Protein 4PPF (pdb70)

Sequence (310 aa):
TPDREKALELAVAQIEKSYGKGSVMRLGDEARQPISVIPTGSIALDVALGIGGLPRGRVIEIYGPESSGKTTVALHAVANAQAAGGVAAFIDAEHALDPDYAKKLGVDTDSLLVSQPDTGEQALEIADMLIRSGALDIVVIDSVAALVPRAELEGEHVGLQARLMSQALRKMTGALNNNSGTTAIFINQLRTGGKALKFYASVRMDVRRVETLKDGTNAVGNRTRVKVVKNKCSPPFKQAEFDILYGKGISREGSLIDMGVDQGLIRKSGAWFTYEGEQLGQGKENARNFLVENADVADEIEKKIKEKLGI

Radius of gyration: 20.69 Å; Cα contacts (8 Å, |Δi|>4): 637; chains: 1; bounding box: 57×54×57 Å

Secondary structure (DSSP, 8-state):
-HHHHHHHHHHHHHHHHHH-TTSS--TTPPPPPPS-EE--S-HHHHHHTSSSSEETTSEEEEEESTTSSHHHHHHHHHHHHHHTT--EEEEESS----HHHHHHHT--GGG-EEE--SSHHHHHHHHHHHHHTS--SEEEEE-GGG---HHHHTT---SHHHHHHHHHHHHHHHHHHHHT-EEEEEEE----HHHHHHH-SEEEEEEEEEEEEETTEEEEEEEEEEEEEESSS-S--EEEEEEETTTEE-HHHHHHHHHHHTTSSEEETTEEEETTEEEEESHHHHHHHHHH-HHHHHHHHHHHHHHS--

CATH classification: 3.40.50.300 (+1 more: 3.30.250.10)

Solvent-accessible surface area: 15446 Å² total; per-residue (Å²): 92,119,116,186,103,56,62,88,58,73,39,40,58,121,64,41,139,75,175,23,168,10,41,60,56,126,106,78,62,171,25,116,67,64,164,53,28,0,58,0,18,0,15,10,0,13,42,6,1,20,6,13,0,0,7,67,5,88,3,0,2,0,24,0,46,128,78,2,18,14,40,12,0,0,3,16,0,0,7,40,2,22,91,79,71,14,64,0,0,1,1,4,25,76,126,78,48,71,72,99,44,0,97,146,19,45,3,67,35,142,67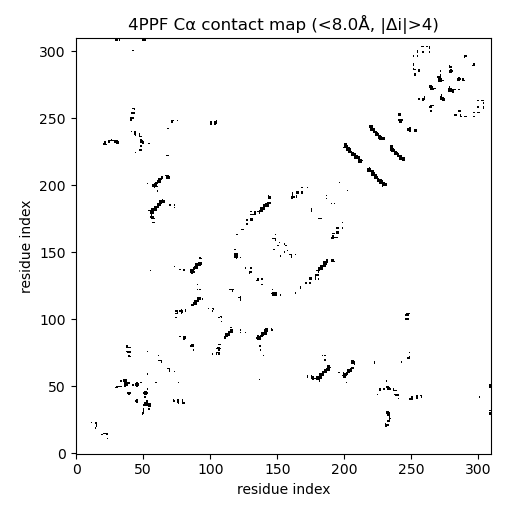,19,84,81,22,111,18,106,23,1,46,59,1,3,98,46,0,24,139,47,0,135,75,50,65,7,39,0,0,0,1,10,3,0,45,26,1,38,1,83,32,105,98,108,69,165,154,102,61,43,37,45,150,22,0,42,95,14,0,188,131,1,52,37,4,0,92,132,35,28,0,0,0,0,0,2,10,63,82,148,103,1,12,154,13,0,102,150,77,1,10,1,30,0,16,0,115,118,55,105,85,41,79,91,83,114,62,60,57,0,17,46,0,90,0,81,0,31,42,4,81,28,2,3,23,113,87,102,7,53,0,4,19,24,124,36,144,1,11,7,79,33,1,1,1,1,38,21,0,66,99,39,43,37,3,91,85,73,64,59,89,28,25,4,130,85,88,107,6,7,99,27,60,93,86,0,16,66,51,1,88,133,48,62,106,14,0,76,78,0,43,52,36,0,85,135,113,53,60,53

B-factor: mean 49.46, std 16.91, range [25.67, 119.06]

Foldseek 3Di:
DVVVVVVVVVVVVCQCVVPHALSDDDLPDQFDADPDAQAQLFQQVLVLLRRRHHFFLFEEEEEEADPQCSVLRVLSSQQRCVVVPFAEEEEDCPPPDDVLLSVQQGHPPVRYHYDHDPALLRSLVVVQVVLLVLRGQEYEYHAAVSRHHPCVVVPHDPPCSLVSCQVSLVSRSVSRNVSRHYYYHYYHPVHSCPNVVVRGQWYKYKGFDAFDDDPNDTFWTWMKIAGQHHSRHNHGGMGIFIQTPSHGTLRLLSLQVLCVVVVQWDDDDQWIHHPNHTQDRHSVSNSVSCVVPVPVSVVSVVVSCVVGPD

Organism: Mycobacterium tuberculosis (strain ATCC 25618 / H37Rv) (NCBI:txid83332)

InterPro domains:
  IPR003586 Hint domain C-terminal [SM00305] (652-697)
  IPR003587 Hint domain N-terminal [SM00306] (250-348)
  IPR003593 AAA+ ATPase domain [SM00382] (59-230)
  IPR004042 Intein DOD homing endonuclease, central region [PS50819] (366-508)
  IPR004860 Homing endonuclease, LAGLIDADG domain [PF14528] (464-554)
  IPR006141 Intein N-terminal splicing region [PS50817] (252-328)
  IPR006141 Intein N-terminal splicing region [TIGR01445] (252-328)
  IPR006142 Intein [PR00379] (315-328)
  IPR006142 Intein [PR00379] (363-375)
  IPR006142 Intein [PR00379] (464-476)
  IPR006142 Intein [PR00379] (495-510)
  IPR006142 Intein [PR00379] (668-685)
  IPR006142 Intein [PR00379] (686-695)
  IPR013765 DNA recombination and repair protein RecA [MF_00268] (7-771)
  IPR013765 DNA recombination and repair protein RecA [PR00142] (95-124)
  IPR013765 DNA recombination and repair protein RecA [PR00142] (129-158)
  IPR013765 DNA recombination and repair protein RecA [PR00142] (167-196)
  IPR013765 DNA recombination and repair protein RecA [PR00142] (212-240)
  IPR013765 DNA recombination and repair protein RecA [PR00142] (685-714)
  IPR013765 DNA recombination and repair protein RecA [PR00142] (739-756)

Structure (mmCIF, N/CA/C/O backbone):
data_4PPF
#
_entry.id   4PPF
#
_cell.length_a   107.020
_cell.length_b   107.020
_cell.length_c   70.270
_cell.angle_alpha   90.00
_cell.angle_beta   90.00
_cell.angle_gamma   120.00
#
_symmetry.space_group_name_H-M   'P 61'
#
loop_
_entity.id
_entity.type
_entity.pdbx_description
1 polymer 'Protein RecA, 1st part, 2nd part'
2 non-polymer 'CITRATE ANION'
3 non-polymer 'SODIUM ION'
4 non-polymer 1,2-ETHANEDIOL
5 water water
#
loop_
_atom_site.group_PDB
_atom_site.id
_atom_site.type_symbol
_atom_site.label_atom_id
_atom_site.label_alt_id
_atom_site.label_comp_id
_atom_site.label_asym_id
_atom_site.label_entity_id
_atom_site.label_seq_id
_atom_site.pdbx_PDB_ins_code
_atom_site.Cartn_x
_atom_site.Cartn_y
_atom_site.Cartn_z
_atom_site.occupancy
_atom_site.B_iso_or_equiv
_atom_site.auth_seq_id
_atom_site.auth_comp_id
_atom_site.auth_asym_id
_atom_site.auth_atom_id
_atom_site.pdbx_PDB_model_num
ATOM 1 N N . THR A 1 4 ? 152.597 -27.976 -19.578 1.00 118.38 4 THR A N 1
ATOM 2 C CA . THR A 1 4 ? 153.395 -27.738 -20.819 1.00 118.14 4 THR A CA 1
ATOM 3 C C . THR A 1 4 ? 153.957 -26.308 -20.865 1.00 117.88 4 THR A C 1
ATOM 4 O O . THR A 1 4 ? 153.308 -25.372 -20.392 1.00 117.51 4 THR A O 1
ATOM 6 N N . PRO A 1 5 ? 155.172 -26.136 -21.427 1.00 118.95 5 PRO A N 1
ATOM 7 C CA . PRO A 1 5 ? 155.736 -24.794 -21.614 1.00 116.49 5 PRO A CA 1
ATOM 8 C C . PRO A 1 5 ? 155.062 -24.065 -22.774 1.00 112.05 5 PRO A C 1
ATOM 9 O O . PRO A 1 5 ? 155.082 -22.833 -22.833 1.00 110.14 5 PRO A O 1
ATOM 13 N N . ASP A 1 6 ? 154.481 -24.843 -23.685 1.00 108.54 6 ASP A N 1
ATOM 14 C CA . ASP A 1 6 ? 153.702 -24.324 -24.801 1.00 106.19 6 ASP A CA 1
ATOM 15 C C . ASP A 1 6 ? 152.436 -23.638 -24.278 1.00 101.84 6 ASP A C 1
ATOM 16 O O . ASP A 1 6 ? 151.956 -22.668 -24.870 1.00 96.74 6 ASP A O 1
ATOM 21 N N . ARG A 1 7 ? 151.909 -24.148 -23.164 1.00 98.95 7 ARG A N 1
ATOM 22 C CA . ARG A 1 7 ? 150.766 -23.534 -22.484 1.00 96.75 7 ARG A CA 1
ATOM 23 C C . ARG A 1 7 ? 151.156 -22.227 -21.797 1.00 90.67 7 ARG A C 1
ATOM 24 O O . ARG A 1 7 ? 150.452 -21.226 -21.933 1.00 86.90 7 ARG A O 1
ATOM 32 N N . GLU A 1 8 ? 152.272 -22.238 -21.069 1.00 86.38 8 GLU A N 1
ATOM 33 C CA . GLU A 1 8 ? 152.736 -21.039 -20.351 1.00 87.24 8 GLU A CA 1
ATOM 34 C C . GLU A 1 8 ? 153.075 -19.872 -21.280 1.00 82.85 8 GLU A C 1
ATOM 35 O O . GLU A 1 8 ? 152.973 -18.709 -20.882 1.00 78.58 8 GLU A O 1
ATOM 41 N N . LYS A 1 9 ? 153.482 -20.186 -22.508 1.00 81.99 9 LYS A N 1
ATOM 42 C CA . LYS A 1 9 ? 153.727 -19.165 -23.525 1.00 78.62 9 LYS A CA 1
ATOM 43 C C . LYS A 1 9 ? 152.408 -18.521 -23.961 1.00 73.63 9 LYS A C 1
ATOM 44 O O . LYS A 1 9 ? 152.307 -17.294 -24.064 1.00 70.64 9 LYS A O 1
ATOM 46 N N . ALA A 1 10 ? 151.400 -19.358 -24.201 1.00 69.71 10 ALA A N 1
ATOM 47 C CA . ALA A 1 10 ? 150.084 -18.893 -24.659 1.00 66.31 10 ALA A CA 1
ATOM 48 C C . ALA A 1 10 ? 149.313 -18.123 -23.577 1.00 60.90 10 ALA A C 1
ATOM 49 O O . ALA A 1 10 ? 148.508 -17.245 -23.882 1.00 56.90 10 ALA A O 1
ATOM 51 N N . LEU A 1 11 ? 149.561 -18.466 -22.317 1.00 58.85 11 LEU A N 1
ATOM 52 C CA . LEU A 1 11 ? 148.937 -17.781 -21.193 1.00 58.27 11 LEU A CA 1
ATOM 53 C C . LEU A 1 11 ? 149.534 -16.386 -21.015 1.00 57.07 11 LEU A C 1
ATOM 54 O O . LEU A 1 11 ? 148.801 -15.400 -20.915 1.00 59.15 11 LEU A O 1
ATOM 59 N N . GLU A 1 12 ? 150.863 -16.309 -21.000 1.00 56.74 12 GLU A N 1
ATOM 60 C CA . GLU A 1 12 ? 151.565 -15.028 -20.957 1.00 56.13 12 GLU A CA 1
ATOM 61 C C . GLU A 1 12 ? 151.122 -14.148 -22.119 1.00 55.61 12 GLU A C 1
ATOM 62 O O . GLU A 1 12 ? 150.747 -12.990 -21.919 1.00 54.95 12 GLU A O 1
ATOM 64 N N . LEU A 1 13 ? 151.142 -14.712 -23.326 1.00 55.59 13 LEU A N 1
ATOM 65 C CA . LEU A 1 13 ? 150.703 -13.994 -24.529 1.00 57.82 13 LEU A CA 1
ATOM 66 C C . LEU A 1 13 ? 149.300 -13.433 -24.323 1.00 55.59 13 LEU A C 1
ATOM 67 O O . LEU A 1 13 ? 149.084 -12.226 -24.437 1.00 54.76 13 LEU A O 1
ATOM 70 N N . ALA A 1 14 ? 148.365 -14.324 -24.001 1.00 52.74 14 ALA A N 1
ATOM 71 C CA . ALA A 1 14 ? 146.979 -13.955 -23.732 1.00 51.85 14 ALA A CA 1
ATOM 72 C C . ALA A 1 14 ? 146.888 -12.817 -22.706 1.00 49.11 14 ALA A C 1
ATOM 73 O O . ALA A 1 14 ? 146.165 -11.832 -22.919 1.00 44.29 14 ALA A O 1
ATOM 75 N N . VAL A 1 15 ? 147.637 -12.948 -21.613 1.00 46.54 15 VAL A N 1
ATOM 76 C CA . VAL A 1 15 ? 147.683 -11.900 -20.587 1.00 48.82 15 VAL A CA 1
ATOM 77 C C . VAL A 1 15 ? 148.189 -10.568 -21.158 1.00 49.27 15 VAL A C 1
ATOM 78 O O . VAL A 1 15 ? 147.616 -9.516 -20.868 1.00 48.53 15 VAL A O 1
ATOM 82 N N . ALA A 1 16 ? 149.232 -10.612 -21.987 1.00 51.20 16 ALA A N 1
ATOM 83 C CA . ALA A 1 16 ? 149.780 -9.392 -22.595 1.00 51.38 16 ALA A CA 1
ATOM 84 C C . ALA A 1 16 ? 148.803 -8.716 -23.566 1.00 52.30 16 ALA A C 1
ATOM 85 O O . ALA A 1 16 ? 148.690 -7.489 -23.574 1.00 52.47 16 ALA A O 1
ATOM 87 N N . GLN A 1 17 ? 148.095 -9.506 -24.370 1.00 52.49 17 GLN A N 1
ATOM 88 C CA . GLN A 1 17 ? 147.080 -8.958 -25.276 1.00 55.55 17 GLN A CA 1
ATOM 89 C C . GLN A 1 17 ? 145.986 -8.273 -24.472 1.00 54.44 17 GLN A C 1
ATOM 90 O O . GLN A 1 17 ? 145.544 -7.172 -24.813 1.00 53.94 17 GLN A O 1
ATOM 96 N N . ILE A 1 18 ? 145.553 -8.941 -23.403 1.00 49.87 18 ILE A N 1
ATOM 97 C CA . ILE A 1 18 ? 144.558 -8.389 -22.503 1.00 48.01 18 ILE A CA 1
ATOM 98 C C . ILE A 1 18 ? 145.085 -7.105 -21.882 1.00 46.86 18 ILE A C 1
ATOM 99 O O . ILE A 1 18 ? 144.418 -6.072 -21.916 1.00 46.95 18 ILE A O 1
ATOM 104 N N . GLU A 1 19 ? 146.289 -7.186 -21.328 1.00 51.03 19 GLU A N 1
ATOM 105 C CA . GLU A 1 19 ? 146.946 -6.040 -20.686 1.00 55.72 19 GLU A CA 1
ATOM 106 C C . GLU A 1 19 ? 147.063 -4.882 -21.682 1.00 57.25 19 GLU A C 1
ATOM 107 O O . GLU A 1 19 ? 146.765 -3.732 -21.356 1.00 52.99 19 GLU A O 1
ATOM 113 N N . LYS A 1 20 ? 147.452 -5.211 -22.914 1.00 59.33 20 LYS A N 1
ATOM 114 C CA . LYS A 1 20 ? 147.607 -4.223 -23.976 1.00 58.83 20 LYS A CA 1
ATOM 115 C C . LYS A 1 20 ? 146.270 -3.650 -24.435 1.00 56.13 20 LYS A C 1
ATOM 116 O O . LYS A 1 20 ? 146.159 -2.449 -24.657 1.00 60.64 20 LYS A O 1
ATOM 120 N N . SER A 1 21 ? 145.256 -4.499 -24.570 1.00 55.11 21 SER A N 1
ATOM 121 C CA . SER A 1 21 ? 143.956 -4.074 -25.121 1.00 54.25 21 SER A CA 1
ATOM 122 C C . SER A 1 21 ? 143.076 -3.292 -24.145 1.00 53.23 21 SER A C 1
ATOM 123 O O . SER A 1 21 ? 142.291 -2.441 -24.564 1.00 51.74 21 SER A O 1
ATOM 126 N N . TYR A 1 22 ? 143.169 -3.612 -22.855 1.00 51.74 22 TYR A N 1
ATOM 127 C CA . TYR A 1 22 ? 142.294 -3.000 -21.839 1.00 50.42 22 TYR A CA 1
ATOM 128 C C . TYR A 1 22 ? 143.024 -2.294 -20.684 1.00 49.40 22 TYR A C 1
ATOM 129 O O . TYR A 1 22 ? 142.380 -1.706 -19.820 1.00 47.43 22 TYR A O 1
ATOM 138 N N . GLY A 1 23 ? 144.353 -2.357 -20.672 1.00 49.87 23 GLY A N 1
ATOM 139 C CA . GLY A 1 23 ? 145.158 -1.646 -19.681 1.00 50.35 23 GLY A CA 1
ATOM 140 C C . GLY A 1 23 ? 145.719 -2.591 -18.647 1.00 50.04 23 GLY A C 1
ATOM 141 O O . GLY A 1 23 ? 145.191 -3.688 -18.440 1.00 52.64 23 GLY A O 1
ATOM 142 N N . LYS A 1 24 ? 146.790 -2.163 -17.995 1.00 50.98 24 LYS A N 1
ATOM 143 C CA . LYS A 1 24 ? 147.411 -2.952 -16.933 1.00 51.90 24 LYS A CA 1
ATOM 144 C C . LYS A 1 24 ? 146.433 -3.110 -15.775 1.00 47.09 24 LYS A C 1
ATOM 145 O O . LYS A 1 24 ? 145.605 -2.234 -15.529 1.00 47.99 24 LYS A O 1
ATOM 151 N N . GLY A 1 25 ? 146.518 -4.243 -15.086 1.00 43.97 25 GLY A N 1
ATOM 152 C CA . GLY A 1 25 ? 145.543 -4.604 -14.066 1.00 43.64 25 GLY A CA 1
ATOM 153 C C . GLY A 1 25 ? 144.218 -5.164 -14.584 1.00 42.48 25 GLY A C 1
ATOM 154 O O . GLY A 1 25 ? 143.326 -5.448 -13.784 1.00 41.21 25 GLY A O 1
ATOM 155 N N . SER A 1 26 ? 144.075 -5.330 -15.902 1.00 40.61 26 SER A N 1
ATOM 156 C CA . SER A 1 26 ? 142.865 -5.938 -16.474 1.00 40.44 26 SER A CA 1
ATOM 157 C C . SER A 1 26 ? 142.730 -7.420 -16.101 1.00 38.74 26 SER A C 1
ATOM 158 O O . SER A 1 26 ? 141.623 -7.939 -16.011 1.00 39.60 26 SER A O 1
ATOM 161 N N . VAL A 1 27 ? 143.861 -8.091 -15.918 1.00 37.04 27 VAL A N 1
ATOM 162 C CA . VAL A 1 27 ? 143.895 -9.411 -15.309 1.00 38.37 27 VAL A CA 1
ATOM 163 C C . VAL A 1 27 ? 145.147 -9.509 -14.470 1.00 38.25 27 VAL A C 1
ATOM 164 O O . VAL A 1 27 ? 146.183 -8.997 -14.871 1.00 39.16 27 VAL A O 1
ATOM 168 N N . MET A 1 28 ? 145.033 -10.166 -13.315 1.00 40.08 28 MET A N 1
ATOM 169 C CA . MET A 1 28 ? 146.149 -10.401 -12.395 1.00 41.06 28 MET A CA 1
ATOM 170 C C . MET A 1 28 ? 145.995 -11.767 -11.731 1.00 41.28 28 MET A C 1
ATOM 171 O O . MET A 1 28 ? 144.876 -12.262 -11.568 1.00 42.49 28 MET A O 1
ATOM 176 N N . ARG A 1 29 ? 147.113 -12.357 -11.323 1.00 40.38 29 ARG A N 1
ATOM 177 C CA . ARG A 1 29 ? 147.081 -13.474 -10.395 1.00 43.24 29 ARG A CA 1
ATOM 178 C C . ARG A 1 29 ? 147.031 -12.870 -8.997 1.00 40.77 29 ARG A C 1
ATOM 179 O O . ARG A 1 29 ? 147.688 -11.858 -8.738 1.00 42.39 29 ARG A O 1
ATOM 187 N N . LEU A 1 30 ? 146.266 -13.475 -8.095 1.00 37.42 30 LEU A N 1
ATOM 188 C CA . LEU A 1 30 ? 146.103 -12.911 -6.751 1.00 38.04 30 LEU A CA 1
ATOM 189 C C . LEU A 1 30 ? 147.392 -12.913 -5.931 1.00 39.85 30 LEU A C 1
ATOM 190 O O . LEU A 1 30 ? 147.527 -12.112 -5.010 1.00 40.41 30 LEU A O 1
ATOM 195 N N . GLY A 1 31 ? 148.325 -13.805 -6.264 1.00 41.70 31 GLY A N 1
ATOM 196 C CA . GLY A 1 31 ? 149.623 -13.874 -5.595 1.00 41.14 31 GLY A CA 1
ATOM 197 C C . GLY A 1 31 ? 150.691 -12.980 -6.210 1.00 42.42 31 GLY A C 1
ATOM 198 O O . GLY A 1 31 ? 151.831 -12.966 -5.744 1.00 41.04 31 GLY A O 1
ATOM 199 N N . ASP A 1 32 ? 150.340 -12.237 -7.258 1.00 42.86 32 ASP A N 1
ATOM 200 C CA . ASP A 1 32 ? 151.304 -11.349 -7.906 1.00 44.25 32 ASP A CA 1
ATOM 201 C C . ASP A 1 32 ? 151.751 -10.251 -6.963 1.00 45.77 32 ASP A C 1
ATOM 202 O O . ASP A 1 32 ? 151.029 -9.875 -6.034 1.00 46.85 32 ASP A O 1
ATOM 207 N N . GLU A 1 33 ? 152.957 -9.752 -7.208 1.00 48.96 33 GLU A N 1
ATOM 208 C CA . GLU A 1 33 ? 153.450 -8.554 -6.551 1.00 50.69 33 GLU A CA 1
ATOM 209 C C . GLU A 1 33 ? 152.929 -7.367 -7.334 1.00 50.03 33 GLU A C 1
ATOM 210 O O . GLU A 1 33 ? 152.705 -7.463 -8.543 1.00 45.43 33 GLU A O 1
ATOM 216 N N . ALA A 1 34 ? 152.735 -6.251 -6.643 1.00 51.06 34 ALA A N 1
ATOM 217 C CA . ALA A 1 34 ? 152.209 -5.055 -7.277 1.00 52.73 34 ALA A CA 1
ATOM 218 C C . ALA A 1 34 ? 153.322 -4.302 -7.989 1.00 52.71 34 ALA A C 1
ATOM 219 O O . ALA A 1 34 ? 154.437 -4.231 -7.479 1.00 52.69 34 ALA A O 1
ATOM 221 N N . ARG A 1 35 ? 153.010 -3.762 -9.168 1.00 54.84 35 ARG A N 1
ATOM 222 C CA . ARG A 1 35 ? 153.831 -2.724 -9.810 1.00 57.24 35 ARG A CA 1
ATOM 223 C C . ARG A 1 35 ? 153.700 -1.422 -9.016 1.00 54.82 35 ARG A C 1
ATOM 224 O O . ARG A 1 35 ? 152.597 -0.897 -8.867 1.00 56.08 35 ARG A O 1
ATOM 227 N N . GLN A 1 36 ? 154.828 -0.908 -8.533 1.00 50.80 36 GLN A N 1
ATOM 228 C CA . GLN A 1 36 ? 154.854 0.236 -7.629 1.00 50.37 36 GLN A CA 1
ATOM 229 C C . GLN A 1 36 ? 154.884 1.583 -8.359 1.00 48.30 36 GLN A C 1
ATOM 230 O O . GLN A 1 36 ? 155.846 1.872 -9.062 1.00 44.77 36 GLN A O 1
ATOM 236 N N . PRO A 1 37 ? 153.842 2.424 -8.181 1.00 47.56 37 PRO A N 1
ATOM 237 C CA . PRO A 1 37 ? 153.895 3.738 -8.824 1.00 47.21 37 PRO A CA 1
ATOM 238 C C . PRO A 1 37 ? 154.902 4.673 -8.169 1.00 46.30 37 PRO A C 1
ATOM 239 O O . PRO A 1 37 ? 155.361 4.398 -7.060 1.00 47.00 37 PRO A O 1
ATOM 243 N N . ILE A 1 38 ? 155.227 5.764 -8.864 1.00 47.42 38 ILE A N 1
ATOM 244 C CA . ILE A 1 38 ? 156.181 6.773 -8.381 1.00 49.62 38 ILE A CA 1
ATOM 245 C C . ILE A 1 38 ? 155.619 7.449 -7.146 1.00 49.05 38 ILE A C 1
ATOM 246 O O . ILE A 1 38 ? 156.317 7.575 -6.141 1.00 51.00 38 ILE A O 1
ATOM 250 N N . SER A 1 39 ? 154.366 7.907 -7.237 1.00 46.11 39 SER A N 1
ATOM 251 C CA . SER A 1 39 ? 153.689 8.513 -6.087 1.00 45.73 39 SER A CA 1
ATOM 252 C C . SER A 1 39 ? 152.278 7.963 -5.851 1.00 42.14 39 SER A C 1
ATOM 253 O O . SER A 1 39 ? 151.522 7.671 -6.784 1.00 38.07 39 SER A O 1
ATOM 256 N N . VAL A 1 40 ? 151.949 7.842 -4.570 1.00 39.44 40 VAL A N 1
ATOM 257 C CA . VAL A 1 40 ? 150.643 7.396 -4.116 1.00 38.48 40 VAL A CA 1
ATOM 258 C C . VAL A 1 40 ? 150.228 8.290 -2.959 1.00 36.63 40 VAL A C 1
ATOM 259 O O . VAL A 1 40 ? 151.042 9.015 -2.415 1.00 33.49 40 VAL A O 1
ATOM 263 N N . ILE A 1 41 ? 148.965 8.214 -2.564 1.00 37.27 41 ILE A N 1
ATOM 264 C CA . ILE A 1 41 ? 148.497 8.953 -1.400 1.00 35.76 41 ILE A CA 1
ATOM 265 C C . ILE A 1 41 ? 148.328 7.962 -0.263 1.00 33.45 41 ILE A C 1
ATOM 266 O O . ILE A 1 41 ? 147.420 7.149 -0.295 1.00 34.61 41 ILE A O 1
ATOM 271 N N . PRO A 1 42 ? 149.211 8.020 0.744 1.00 33.07 42 PRO A N 1
ATOM 272 C CA . PRO A 1 42 ? 149.067 7.136 1.904 1.00 33.73 42 PRO A CA 1
ATOM 273 C C . PRO A 1 42 ? 147.771 7.352 2.685 1.00 33.88 42 PRO A C 1
ATOM 274 O O . PRO A 1 42 ? 147.181 8.438 2.635 1.00 35.95 42 PRO A O 1
ATOM 278 N N . THR A 1 43 ? 147.348 6.322 3.407 1.00 35.44 43 THR A N 1
ATOM 279 C CA . THR A 1 43 ? 146.015 6.279 4.007 1.00 36.31 43 THR A CA 1
ATOM 280 C C . THR A 1 43 ? 145.971 6.585 5.489 1.00 36.18 43 THR A C 1
ATOM 281 O O . THR A 1 43 ? 144.897 6.852 6.014 1.00 38.10 43 THR A O 1
ATOM 285 N N . GLY A 1 44 ? 147.106 6.515 6.174 1.00 36.22 44 GLY A N 1
ATOM 286 C CA . GLY A 1 44 ? 147.142 6.775 7.616 1.00 36.93 44 GLY A CA 1
ATOM 287 C C . GLY A 1 44 ? 147.373 5.507 8.425 1.00 37.43 44 GLY A C 1
ATOM 288 O O . GLY A 1 44 ? 147.768 5.581 9.594 1.00 38.39 44 GLY A O 1
ATOM 289 N N . SER A 1 45 ? 147.116 4.352 7.798 1.00 35.15 45 SER A N 1
ATOM 290 C CA . SER A 1 45 ? 147.477 3.039 8.334 1.00 33.48 45 SER A CA 1
ATOM 291 C C . SER A 1 45 ? 148.349 2.274 7.350 1.00 33.44 45 SER A C 1
ATOM 292 O O . SER A 1 45 ? 147.972 2.077 6.184 1.00 32.36 45 SER A O 1
ATOM 295 N N . ILE A 1 46 ? 149.500 1.821 7.842 1.00 32.14 46 ILE A N 1
ATOM 296 C CA . ILE A 1 46 ? 150.424 1.023 7.054 1.00 33.42 46 ILE A CA 1
ATOM 297 C C . ILE A 1 46 ? 149.725 -0.276 6.636 1.00 31.57 46 ILE A C 1
ATOM 298 O O . ILE A 1 46 ? 149.946 -0.769 5.537 1.00 31.40 46 ILE A O 1
ATOM 303 N N . ALA A 1 47 ? 148.847 -0.790 7.495 1.00 30.93 47 ALA A N 1
ATOM 304 C CA . ALA A 1 47 ? 148.096 -2.013 7.197 1.00 29.72 47 ALA A CA 1
ATOM 305 C C . ALA A 1 47 ? 147.237 -1.852 5.944 1.00 31.41 47 ALA A C 1
ATOM 306 O O . ALA A 1 47 ? 147.287 -2.693 5.046 1.00 31.62 47 ALA A O 1
ATOM 308 N N . LEU A 1 48 ? 146.485 -0.758 5.865 1.00 31.35 48 LEU A N 1
ATOM 309 C CA . LEU A 1 48 ? 145.704 -0.467 4.661 1.00 32.33 48 LEU A CA 1
ATOM 310 C C . LEU A 1 48 ? 146.569 -0.181 3.437 1.00 32.11 48 LEU A C 1
ATOM 311 O O . LEU A 1 48 ? 146.233 -0.600 2.336 1.00 32.39 48 LEU A O 1
ATOM 316 N N . ASP A 1 49 ? 147.658 0.559 3.632 1.00 33.28 49 ASP A N 1
ATOM 317 C CA . ASP A 1 49 ? 148.621 0.848 2.571 1.00 34.08 49 ASP A CA 1
ATOM 318 C C . ASP A 1 49 ? 149.188 -0.445 1.965 1.00 33.17 49 ASP A C 1
ATOM 319 O O . ASP A 1 49 ? 149.415 -0.529 0.749 1.00 32.21 49 ASP A O 1
ATOM 324 N N . VAL A 1 50 ? 149.423 -1.440 2.818 1.00 31.76 50 VAL A N 1
ATOM 325 C CA . VAL A 1 50 ? 149.876 -2.751 2.358 1.00 33.79 50 VAL A CA 1
ATOM 326 C C . VAL A 1 50 ? 148.737 -3.530 1.680 1.00 33.64 50 VAL A C 1
ATOM 327 O O . VAL A 1 50 ? 148.956 -4.181 0.662 1.00 34.49 50 VAL A O 1
ATOM 331 N N . ALA A 1 51 ? 147.527 -3.452 2.227 1.00 32.08 51 ALA A N 1
ATOM 332 C CA . ALA A 1 51 ? 146.374 -4.118 1.626 1.00 31.68 51 ALA A CA 1
ATOM 333 C C . ALA A 1 51 ? 146.131 -3.614 0.210 1.00 32.00 51 ALA A C 1
ATOM 334 O O . ALA A 1 51 ? 145.751 -4.388 -0.675 1.00 32.46 51 ALA A O 1
ATOM 336 N N . LEU A 1 52 ? 146.368 -2.322 -0.002 1.00 30.77 52 LEU A N 1
ATOM 337 C CA . LEU A 1 52 ? 146.226 -1.724 -1.325 1.00 31.91 52 LEU A CA 1
ATOM 338 C C . LEU A 1 52 ? 147.355 -2.104 -2.278 1.00 31.54 52 LEU A C 1
ATOM 339 O O . LEU A 1 52 ? 147.263 -1.846 -3.474 1.00 30.99 52 LEU A O 1
ATOM 344 N N . GLY A 1 53 ? 148.433 -2.666 -1.742 1.00 32.34 53 GLY A N 1
ATOM 345 C CA . GLY A 1 53 ? 149.523 -3.174 -2.557 1.00 33.86 53 GLY A CA 1
ATOM 346 C C . GLY A 1 53 ? 150.545 -2.129 -2.925 1.00 33.46 53 GLY A C 1
ATOM 347 O O . GLY A 1 53 ? 151.733 -2.380 -2.844 1.00 36.85 53 GLY A O 1
ATOM 348 N N . ILE A 1 54 ? 150.086 -0.945 -3.305 1.00 34.49 54 ILE A N 1
ATOM 349 C CA . ILE A 1 54 ? 150.972 0.110 -3.793 1.00 33.66 54 ILE A CA 1
ATOM 350 C C . ILE A 1 54 ? 151.326 1.158 -2.728 1.00 35.55 54 ILE A C 1
ATOM 351 O O . ILE A 1 54 ? 151.954 2.164 -3.034 1.00 36.64 54 ILE A O 1
ATOM 356 N N . GLY A 1 55 ? 150.940 0.915 -1.479 1.00 35.93 55 GLY A N 1
ATOM 357 C CA . GLY A 1 55 ? 151.359 1.771 -0.370 1.00 36.62 55 GLY A CA 1
ATOM 358 C C . GLY A 1 55 ? 150.456 2.965 -0.132 1.00 36.19 55 GLY A C 1
ATOM 359 O O . GLY A 1 55 ? 150.793 3.853 0.642 1.00 37.12 55 GLY A O 1
ATOM 360 N N . GLY A 1 56 ? 149.301 2.979 -0.789 1.00 35.82 56 GLY A N 1
ATOM 361 C CA . GLY A 1 56 ? 148.381 4.105 -0.700 1.00 35.51 56 GLY A CA 1
ATOM 362 C C . GLY A 1 56 ? 147.411 4.106 -1.855 1.00 35.11 56 GLY A C 1
ATOM 363 O O . GLY A 1 56 ? 147.371 3.163 -2.646 1.00 34.03 56 GLY A O 1
ATOM 364 N N . LEU A 1 57 ? 146.629 5.169 -1.950 1.00 33.68 57 LEU A N 1
ATOM 365 C CA . LEU A 1 57 ? 145.665 5.321 -3.016 1.00 33.92 57 LEU A CA 1
ATOM 366 C C . LEU A 1 57 ? 146.355 5.786 -4.289 1.00 34.87 57 LEU A C 1
ATOM 367 O O . LEU A 1 57 ? 147.298 6.568 -4.224 1.00 35.70 57 LEU A O 1
ATOM 372 N N . PRO A 1 58 ? 145.888 5.310 -5.454 1.00 34.22 58 PRO A N 1
ATOM 373 C CA . PRO A 1 58 ? 146.469 5.741 -6.725 1.00 35.75 58 PRO A CA 1
ATOM 374 C C . PRO A 1 58 ? 146.168 7.192 -7.103 1.00 36.34 58 PRO A C 1
ATOM 375 O O . PRO A 1 58 ? 145.104 7.704 -6.792 1.00 37.30 58 PRO A O 1
ATOM 379 N N . ARG A 1 59 ? 147.090 7.819 -7.818 1.00 38.24 59 ARG A N 1
ATOM 380 C CA . ARG A 1 59 ? 146.868 9.154 -8.368 1.00 40.03 59 ARG A CA 1
ATOM 381 C C . ARG A 1 59 ? 146.165 9.038 -9.707 1.00 37.32 59 ARG A C 1
ATOM 382 O O . ARG A 1 59 ? 146.365 8.072 -10.424 1.00 35.54 59 ARG A O 1
ATOM 390 N N . GLY A 1 60 ? 145.332 10.018 -10.037 1.00 37.65 60 GLY A N 1
ATOM 391 C CA . GLY A 1 60 ? 144.671 10.073 -11.350 1.00 37.77 60 GLY A CA 1
ATOM 392 C C . GLY A 1 60 ? 143.501 9.122 -11.539 1.00 38.52 60 GLY A C 1
ATOM 393 O O . GLY A 1 60 ? 143.064 8.882 -12.672 1.00 37.69 60 GLY A O 1
ATOM 394 N N . ARG A 1 61 ? 142.969 8.613 -10.429 1.00 38.78 61 ARG A N 1
ATOM 395 C CA . ARG A 1 61 ? 141.907 7.609 -10.446 1.00 38.79 61 ARG A CA 1
ATOM 396 C C . ARG A 1 61 ? 140.668 7.976 -9.625 1.00 36.89 61 ARG A C 1
ATOM 397 O O . ARG A 1 61 ? 140.706 8.851 -8.758 1.00 35.41 61 ARG A O 1
ATOM 405 N N . VAL A 1 62 ? 139.585 7.257 -9.903 1.00 34.58 62 VAL A N 1
ATOM 406 C CA . VAL A 1 62 ? 138.374 7.280 -9.095 1.00 32.79 62 VAL A CA 1
ATOM 407 C C . VAL A 1 62 ? 138.495 6.230 -7.980 1.00 32.25 62 VAL A C 1
ATOM 408 O O . VAL A 1 62 ? 138.825 5.068 -8.246 1.00 30.70 62 VAL A O 1
ATOM 412 N N . ILE A 1 63 ? 138.261 6.654 -6.735 1.00 30.68 63 ILE A N 1
ATOM 413 C CA . ILE A 1 63 ? 138.229 5.748 -5.597 1.00 30.09 63 ILE A CA 1
ATOM 414 C C . ILE A 1 63 ? 136.813 5.788 -5.051 1.00 29.75 63 ILE A C 1
ATOM 415 O O . ILE A 1 63 ? 136.217 6.859 -5.000 1.00 30.13 63 ILE A O 1
ATOM 420 N N . GLU A 1 64 ? 136.272 4.634 -4.652 1.00 28.44 64 GLU A N 1
ATOM 421 C CA . GLU A 1 64 ? 135.055 4.598 -3.846 1.00 28.34 64 GLU A CA 1
ATOM 422 C C . GLU A 1 64 ? 135.360 4.071 -2.451 1.00 28.31 64 GLU A C 1
ATOM 423 O O . GLU A 1 64 ? 136.022 3.050 -2.304 1.00 29.60 64 GLU A O 1
ATOM 429 N N . ILE A 1 65 ? 134.853 4.762 -1.434 1.00 27.07 65 ILE A N 1
ATOM 430 C CA . ILE A 1 65 ? 134.937 4.290 -0.073 1.00 28.17 65 ILE A CA 1
ATOM 431 C C . ILE A 1 65 ? 133.516 4.212 0.460 1.00 27.39 65 ILE A C 1
ATOM 432 O O . ILE A 1 65 ? 132.821 5.198 0.530 1.00 26.07 65 ILE A O 1
ATOM 437 N N . TYR A 1 66 ? 133.086 3.030 0.843 1.00 28.28 66 TYR A N 1
ATOM 438 C CA . TYR A 1 66 ? 131.729 2.888 1.276 1.00 29.78 66 TYR A CA 1
ATOM 439 C C . TYR A 1 66 ? 131.624 2.123 2.571 1.00 30.43 66 TYR A C 1
ATOM 440 O O . TYR A 1 66 ? 132.522 1.395 2.966 1.00 30.69 66 TYR A O 1
ATOM 449 N N . GLY A 1 67 ? 130.493 2.294 3.224 1.00 33.43 67 GLY A N 1
ATOM 450 C CA . GLY A 1 67 ? 130.217 1.576 4.445 1.00 35.50 67 GLY A CA 1
ATOM 451 C C . GLY A 1 67 ? 129.005 2.175 5.097 1.00 36.21 67 GLY A C 1
ATOM 452 O O . GLY A 1 67 ? 128.455 3.159 4.602 1.00 37.32 67 GLY A O 1
ATOM 453 N N . PRO A 1 68 ? 128.579 1.589 6.212 1.00 37.26 68 PRO A N 1
ATOM 454 C CA . PRO A 1 68 ? 127.419 2.140 6.884 1.00 38.77 68 PRO A CA 1
ATOM 455 C C . PRO A 1 68 ? 127.734 3.425 7.623 1.00 40.09 68 PRO A C 1
ATOM 456 O O . PRO A 1 68 ? 128.891 3.843 7.714 1.00 38.68 68 PRO A O 1
ATOM 460 N N . GLU A 1 69 ? 126.681 4.044 8.134 1.00 43.34 69 GLU A N 1
ATOM 461 C CA . GLU A 1 69 ? 126.798 5.179 9.029 1.00 47.81 69 GLU A CA 1
ATOM 462 C C . GLU A 1 69 ? 127.739 4.784 10.173 1.00 44.67 69 GLU A C 1
ATOM 463 O O . GLU A 1 69 ? 127.672 3.668 10.676 1.00 45.36 69 GLU A O 1
ATOM 469 N N . SER A 1 70 ? 128.647 5.676 10.536 1.00 44.64 70 SER A N 1
ATOM 470 C CA . SER A 1 70 ? 129.591 5.435 11.634 1.00 48.08 70 SER A CA 1
ATOM 471 C C . SER A 1 70 ? 130.501 4.233 11.376 1.00 46.10 70 SER A C 1
ATOM 472 O O . SER A 1 70 ? 130.794 3.448 12.280 1.00 48.89 70 SER A O 1
ATOM 475 N N . SER A 1 71 ? 130.955 4.097 10.138 1.00 42.57 71 SER A N 1
ATOM 476 C CA . SER A 1 71 ? 131.888 3.035 9.794 1.00 38.96 71 SER A CA 1
ATOM 477 C C . SER A 1 71 ? 133.337 3.495 9.940 1.00 34.77 71 SER A C 1
ATOM 478 O O . SER A 1 71 ? 134.200 2.695 10.250 1.00 35.22 71 SER A O 1
ATOM 481 N N . GLY A 1 72 ? 133.598 4.775 9.712 1.00 32.64 72 GLY A N 1
ATOM 482 C CA . GLY A 1 72 ? 134.969 5.284 9.637 1.00 33.43 72 GLY A CA 1
ATOM 483 C C . GLY A 1 72 ? 135.398 5.664 8.227 1.00 32.73 72 GLY A C 1
ATOM 484 O O . GLY A 1 72 ? 136.539 6.081 8.005 1.00 32.22 72 GLY A O 1
ATOM 485 N N . LYS A 1 73 ? 134.478 5.548 7.279 1.00 31.85 73 LYS A N 1
ATOM 486 C CA . LYS A 1 73 ? 134.794 5.791 5.883 1.00 32.39 73 LYS A CA 1
ATOM 487 C C . LYS A 1 73 ? 135.208 7.234 5.634 1.00 30.38 73 LYS A C 1
ATOM 488 O O . LYS A 1 73 ? 136.132 7.494 4.888 1.00 31.66 73 LYS A O 1
ATOM 494 N N . THR A 1 74 ? 134.552 8.178 6.276 1.00 31.35 74 THR A N 1
ATOM 495 C CA . THR A 1 74 ? 134.944 9.577 6.117 1.00 32.84 74 THR A CA 1
ATOM 496 C C . THR A 1 74 ? 136.302 9.865 6.754 1.00 32.91 74 THR A C 1
ATOM 497 O O . THR A 1 74 ? 137.112 10.618 6.197 1.00 31.52 74 THR A O 1
ATOM 501 N N . THR A 1 75 ? 136.568 9.246 7.899 1.00 32.47 75 THR A N 1
ATOM 502 C CA . THR A 1 75 ? 137.888 9.378 8.523 1.00 32.89 75 THR A CA 1
ATOM 503 C C . THR A 1 75 ? 138.988 8.930 7.541 1.00 32.05 75 THR A C 1
ATOM 504 O O . THR A 1 75 ? 140.021 9.591 7.421 1.00 31.36 75 THR A O 1
ATOM 508 N N . VAL A 1 76 ? 138.762 7.828 6.827 1.00 31.41 76 VAL A N 1
ATOM 509 C CA . VAL A 1 76 ? 139.779 7.338 5.880 1.00 30.16 76 VAL A CA 1
ATOM 510 C C . VAL A 1 76 ? 140.037 8.361 4.778 1.00 29.79 76 VAL A C 1
ATOM 511 O O . VAL A 1 76 ? 141.186 8.631 4.440 1.00 30.18 76 VAL A O 1
ATOM 515 N N . ALA A 1 77 ? 138.964 8.919 4.213 1.00 29.39 77 ALA A N 1
ATOM 516 C CA . ALA A 1 77 ? 139.092 9.935 3.176 1.00 28.96 77 ALA A CA 1
ATOM 517 C C . ALA A 1 77 ? 139.818 11.175 3.677 1.00 29.55 77 ALA A C 1
ATOM 518 O O . ALA A 1 77 ? 140.615 11.764 2.948 1.00 31.78 77 ALA A O 1
ATOM 520 N N . LEU A 1 78 ? 139.555 11.576 4.918 1.00 29.64 78 LEU A N 1
ATOM 521 C CA . LEU A 1 78 ? 140.226 12.748 5.488 1.00 29.79 78 LEU A CA 1
ATOM 522 C C . LEU A 1 78 ? 141.712 12.523 5.716 1.00 29.10 78 LEU A C 1
ATOM 523 O O . LEU A 1 78 ? 142.504 13.441 5.554 1.00 27.50 78 LEU A O 1
ATOM 528 N N . HIS A 1 79 ? 142.094 11.305 6.081 1.00 31.54 79 HIS A N 1
ATOM 529 C CA . HIS A 1 79 ? 143.516 10.973 6.190 1.00 32.61 79 HIS A CA 1
ATOM 530 C C . HIS A 1 79 ? 144.196 11.044 4.840 1.00 33.02 79 HIS A C 1
ATOM 531 O O . HIS A 1 79 ? 145.327 11.533 4.744 1.00 34.48 79 HIS A O 1
ATOM 538 N N . ALA A 1 80 ? 143.506 10.598 3.794 1.00 31.73 80 ALA A N 1
ATOM 539 C CA . ALA A 1 80 ? 144.045 10.760 2.445 1.00 31.28 80 ALA A CA 1
ATOM 540 C C . ALA A 1 80 ? 144.215 12.233 2.123 1.00 31.37 80 ALA A C 1
ATOM 541 O O . ALA A 1 80 ? 145.204 12.610 1.509 1.00 31.61 80 ALA A O 1
ATOM 543 N N . VAL A 1 81 ? 143.244 13.066 2.513 1.00 32.32 81 VAL A N 1
ATOM 544 C CA . VAL A 1 81 ? 143.350 14.518 2.296 1.00 32.28 81 VAL A CA 1
ATOM 545 C C . VAL A 1 81 ? 144.574 15.068 3.018 1.00 32.60 81 VAL A C 1
ATOM 546 O O . VAL A 1 81 ? 145.361 15.783 2.423 1.00 33.10 81 VAL A O 1
ATOM 550 N N . ALA A 1 82 ? 144.735 14.726 4.294 1.00 33.57 82 ALA A N 1
ATOM 551 C CA . ALA A 1 82 ? 145.860 15.236 5.091 1.00 34.96 82 ALA A CA 1
ATOM 552 C C . ALA A 1 82 ? 147.229 14.878 4.477 1.00 37.01 82 ALA A C 1
ATOM 553 O O . ALA A 1 82 ? 148.143 15.708 4.442 1.00 35.38 82 ALA A O 1
ATOM 555 N N . ASN A 1 83 ? 147.361 13.643 3.998 1.00 38.88 83 ASN A N 1
ATOM 556 C CA . ASN A 1 83 ? 148.626 13.190 3.436 1.00 38.58 83 ASN A CA 1
ATOM 557 C C . ASN A 1 83 ? 148.915 13.863 2.122 1.00 37.59 83 ASN A C 1
ATOM 558 O O . ASN A 1 83 ? 150.041 14.265 1.874 1.00 37.37 83 ASN A O 1
ATOM 563 N N . ALA A 1 84 ? 147.885 14.028 1.305 1.00 38.29 84 ALA A N 1
ATOM 564 C CA . ALA A 1 84 ? 148.027 14.749 0.054 1.00 38.83 84 ALA A CA 1
ATOM 565 C C . ALA A 1 84 ? 148.533 16.163 0.324 1.00 40.23 84 ALA A C 1
ATOM 566 O O . ALA A 1 84 ? 149.436 16.638 -0.360 1.00 42.19 84 ALA A O 1
ATOM 568 N N . GLN A 1 85 ? 147.961 16.817 1.334 1.00 40.52 85 GLN A N 1
ATOM 569 C CA . GLN A 1 85 ? 148.372 18.174 1.716 1.00 41.04 85 GLN A CA 1
ATOM 570 C C . GLN A 1 85 ? 149.769 18.226 2.306 1.00 40.82 85 GLN A C 1
ATOM 571 O O . GLN A 1 85 ? 150.520 19.150 2.021 1.00 42.06 85 GLN A O 1
ATOM 577 N N . ALA A 1 86 ? 150.095 17.242 3.138 1.00 42.55 86 ALA A N 1
ATOM 578 C CA . ALA A 1 86 ? 151.389 17.185 3.824 1.00 44.09 86 ALA A CA 1
ATOM 579 C C . ALA A 1 86 ? 152.547 17.030 2.837 1.00 45.59 86 ALA A C 1
ATOM 580 O O . ALA A 1 86 ? 153.666 17.448 3.116 1.00 44.86 86 ALA A O 1
ATOM 582 N N . ALA A 1 87 ? 152.260 16.433 1.686 1.00 44.86 87 ALA A N 1
ATOM 583 C CA . ALA A 1 87 ? 153.235 16.318 0.604 1.00 44.53 87 ALA A CA 1
ATOM 584 C C . ALA A 1 87 ? 153.149 17.506 -0.375 1.00 44.96 87 ALA A C 1
ATOM 585 O O . ALA A 1 87 ? 153.655 17.422 -1.493 1.00 47.23 87 ALA A O 1
ATOM 587 N N . GLY A 1 88 ? 152.493 18.594 0.035 1.00 43.62 88 GLY A N 1
ATOM 588 C CA . GLY A 1 88 ? 152.451 19.826 -0.757 1.00 42.42 88 GLY A CA 1
ATOM 589 C C . GLY A 1 88 ? 151.284 19.926 -1.724 1.00 43.98 88 GLY A C 1
ATOM 590 O O . GLY A 1 88 ? 151.257 20.826 -2.564 1.00 41.24 88 GLY A O 1
ATOM 591 N N . GLY A 1 89 ? 150.313 19.017 -1.611 1.00 41.84 89 GLY A N 1
ATOM 592 C CA . GLY A 1 89 ? 149.153 19.024 -2.497 1.00 41.76 89 GLY A CA 1
ATOM 593 C C . GLY A 1 89 ? 147.986 19.918 -2.068 1.00 41.53 89 GLY A C 1
ATOM 594 O O . GLY A 1 89 ? 147.860 20.290 -0.893 1.00 40.72 89 GLY A O 1
ATOM 595 N N . VAL A 1 90 ? 147.127 20.236 -3.038 1.00 38.78 90 VAL A N 1
ATOM 596 C CA . VAL A 1 90 ? 145.903 20.989 -2.819 1.00 37.82 90 VAL A CA 1
ATOM 597 C C . VAL A 1 90 ? 144.711 20.038 -2.790 1.00 36.73 90 VAL A C 1
ATOM 598 O O . VAL A 1 90 ? 144.624 19.126 -3.611 1.00 36.93 90 VAL A O 1
ATOM 602 N N . ALA A 1 91 ? 143.787 20.271 -1.855 1.00 34.73 91 ALA A N 1
ATOM 603 C CA . ALA A 1 91 ? 142.617 19.416 -1.661 1.00 32.56 91 ALA A CA 1
ATOM 604 C C . ALA A 1 91 ? 141.306 20.182 -1.735 1.00 32.07 91 ALA A C 1
ATOM 605 O O . ALA A 1 91 ? 141.222 21.336 -1.331 1.00 32.12 91 ALA A O 1
ATOM 607 N N . ALA A 1 92 ? 140.286 19.514 -2.254 1.00 31.45 92 ALA A N 1
ATOM 608 C CA . ALA A 1 92 ? 138.936 20.036 -2.310 1.00 31.91 92 ALA A CA 1
ATOM 609 C C . ALA A 1 92 ? 137.967 18.998 -1.755 1.00 31.79 92 ALA A C 1
ATOM 610 O O . ALA A 1 92 ? 138.207 17.799 -1.848 1.00 32.84 92 ALA A O 1
ATOM 612 N N . PHE A 1 93 ? 136.871 19.482 -1.186 1.00 31.97 93 PHE A N 1
ATOM 613 C CA . PHE A 1 93 ? 135.880 18.656 -0.529 1.00 31.58 93 PHE A CA 1
ATOM 614 C C . PHE A 1 93 ? 134.524 19.146 -1.012 1.00 32.32 93 PHE A C 1
ATOM 615 O O . PHE A 1 93 ? 134.125 20.260 -0.690 1.00 31.51 93 PHE A O 1
ATOM 623 N N . ILE A 1 94 ? 133.850 18.324 -1.823 1.00 33.16 94 ILE A N 1
ATOM 624 C CA . ILE A 1 94 ? 132.540 18.637 -2.369 1.00 32.03 94 ILE A CA 1
ATOM 625 C C . ILE A 1 94 ? 131.505 18.015 -1.446 1.00 32.37 94 ILE A C 1
ATOM 626 O O . ILE A 1 94 ? 131.378 16.793 -1.369 1.00 32.52 94 ILE A O 1
ATOM 631 N N . ASP A 1 95 ? 130.758 18.863 -0.756 1.00 32.78 95 ASP A N 1
ATOM 632 C CA . ASP A 1 95 ? 129.955 18.429 0.376 1.00 33.77 95 ASP A CA 1
ATOM 633 C C . ASP A 1 95 ? 128.478 18.656 0.142 1.00 33.58 95 ASP A C 1
ATOM 634 O O . ASP A 1 95 ? 128.015 19.779 0.171 1.00 33.57 95 ASP A O 1
ATOM 639 N N . ALA A 1 96 ? 127.745 17.576 -0.081 1.00 34.46 96 ALA A N 1
ATOM 640 C CA . ALA A 1 96 ? 126.293 17.633 -0.100 1.00 37.25 96 ALA A CA 1
ATOM 641 C C . ALA A 1 96 ? 125.689 17.073 1.192 1.00 35.11 96 ALA A C 1
ATOM 642 O O . ALA A 1 96 ? 124.475 17.003 1.307 1.00 36.13 96 ALA A O 1
ATOM 644 N N . GLU A 1 97 ? 126.521 16.653 2.145 1.00 34.38 97 GLU A N 1
ATOM 645 C CA . GLU A 1 97 ? 126.018 16.093 3.404 1.00 34.95 97 GLU A CA 1
ATOM 646 C C . GLU A 1 97 ? 125.899 17.138 4.525 1.00 33.39 97 GLU A C 1
ATOM 647 O O . GLU A 1 97 ? 124.946 17.105 5.294 1.00 31.18 97 GLU A O 1
ATOM 653 N N . HIS A 1 98 ? 126.863 18.054 4.602 1.00 33.02 98 HIS A N 1
ATOM 654 C CA . HIS A 1 98 ? 126.900 19.109 5.630 1.00 32.49 98 HIS A CA 1
ATOM 655 C C . HIS A 1 98 ? 127.174 18.522 7.022 1.00 32.77 98 HIS A C 1
ATOM 656 O O . HIS A 1 98 ? 126.633 18.978 8.021 1.00 32.98 98 HIS A O 1
ATOM 663 N N . ALA A 1 99 ? 128.047 17.525 7.071 1.00 33.78 99 ALA A N 1
ATOM 664 C CA . ALA A 1 99 ? 128.328 16.778 8.291 1.00 34.57 99 ALA A CA 1
ATOM 665 C C . ALA A 1 99 ? 129.752 16.987 8.794 1.00 35.39 99 ALA A C 1
ATOM 666 O O . ALA A 1 99 ? 130.053 16.666 9.944 1.00 35.98 99 ALA A O 1
ATOM 668 N N . LEU A 1 100 ? 130.624 17.508 7.935 1.00 35.44 100 LEU A N 1
ATOM 669 C CA . LEU A 1 100 ? 132.043 17.595 8.240 1.00 38.88 100 LEU A CA 1
ATOM 670 C C . LEU A 1 100 ? 132.323 18.345 9.548 1.00 40.56 100 LEU A C 1
ATOM 671 O O . LEU A 1 100 ? 131.732 19.394 9.802 1.00 38.84 100 LEU A O 1
ATOM 676 N N . ASP A 1 101 ? 133.224 17.776 10.355 1.00 41.95 101 ASP A N 1
ATOM 677 C CA . ASP A 1 101 ? 133.710 18.369 11.602 1.00 41.46 101 ASP A CA 1
ATOM 678 C C . ASP A 1 101 ? 135.160 18.762 11.400 1.00 41.04 101 ASP A C 1
ATOM 679 O O . ASP A 1 101 ? 136.036 17.912 11.435 1.00 39.99 101 ASP A O 1
ATOM 684 N N . PRO A 1 102 ? 135.425 20.059 11.201 1.00 43.10 102 PRO A N 1
ATOM 685 C CA . PRO A 1 102 ? 136.787 20.471 10.872 1.00 42.23 102 PRO A CA 1
ATOM 686 C C . PRO A 1 102 ? 137.767 20.391 12.046 1.00 41.57 102 PRO A C 1
ATOM 687 O O . PRO A 1 102 ? 138.976 20.320 11.818 1.00 42.11 102 PRO A O 1
ATOM 691 N N . ASP A 1 103 ? 137.263 20.407 13.277 1.00 39.96 103 ASP A N 1
ATOM 692 C CA . ASP A 1 103 ? 138.130 20.292 14.445 1.00 41.54 103 ASP A CA 1
ATOM 693 C C . ASP A 1 103 ? 138.729 18.902 14.464 1.00 38.70 103 ASP A C 1
ATOM 694 O O . ASP A 1 103 ? 139.936 18.741 14.631 1.00 37.22 103 ASP A O 1
ATOM 699 N N . TYR A 1 104 ? 137.873 17.907 14.279 1.00 37.02 104 TYR A N 1
ATOM 700 C CA . TYR A 1 104 ? 138.316 16.523 14.111 1.00 37.36 104 TYR A CA 1
ATOM 701 C C . TYR A 1 104 ? 139.260 16.364 12.912 1.00 36.01 104 TYR A C 1
ATOM 702 O O . TYR A 1 104 ? 140.268 15.667 12.998 1.00 34.97 104 TYR A O 1
ATOM 711 N N . ALA A 1 105 ? 138.957 17.038 11.811 1.00 35.35 105 ALA A N 1
ATOM 712 C CA . ALA A 1 105 ? 139.802 16.952 10.630 1.00 36.93 105 ALA A CA 1
ATOM 713 C C . ALA A 1 105 ? 141.182 17.524 10.905 1.00 40.14 105 ALA A C 1
ATOM 714 O O . ALA A 1 105 ? 142.204 16.953 10.496 1.00 37.72 105 ALA A O 1
ATOM 716 N N . LYS A 1 106 ? 141.207 18.665 11.593 1.00 43.92 106 LYS A N 1
ATOM 717 C CA . LYS A 1 106 ? 142.461 19.335 11.917 1.00 43.79 106 LYS A CA 1
ATOM 718 C C . LYS A 1 106 ? 143.289 18.441 12.824 1.00 41.13 106 LYS A C 1
ATOM 719 O O . LYS A 1 106 ? 144.480 18.265 12.596 1.00 39.78 106 LYS A O 1
ATOM 723 N N . LYS A 1 107 ? 142.649 17.849 13.828 1.00 41.83 107 LYS A N 1
ATOM 724 C CA . LYS A 1 107 ? 143.355 17.001 14.782 1.00 45.79 107 LYS A CA 1
ATOM 725 C C . LYS A 1 107 ? 144.020 15.791 14.131 1.00 45.18 107 LYS A C 1
ATOM 726 O O . LYS A 1 107 ? 145.033 15.318 14.626 1.00 45.60 107 LYS A O 1
ATOM 732 N N . LEU A 1 108 ? 143.459 15.285 13.035 1.00 44.09 108 LEU A N 1
ATOM 733 C CA . LEU A 1 108 ? 144.002 14.085 12.401 1.00 40.57 108 LEU A CA 1
ATOM 734 C C . LEU A 1 108 ? 144.998 14.453 11.299 1.00 38.86 108 LEU A C 1
ATOM 735 O O . LEU A 1 108 ? 145.678 13.593 10.756 1.00 39.34 108 LEU A O 1
ATOM 740 N N . GLY A 1 109 ? 145.109 15.746 11.008 1.00 37.81 109 GLY A N 1
ATOM 741 C CA . GLY A 1 109 ? 146.188 16.258 10.168 1.00 36.68 109 GLY A CA 1
ATOM 742 C C . GLY A 1 109 ? 145.802 17.115 8.985 1.00 35.68 109 GLY A C 1
ATOM 743 O O . GLY A 1 109 ? 146.680 17.588 8.277 1.00 36.04 109 GLY A O 1
ATOM 744 N N . VAL A 1 110 ? 144.504 17.326 8.757 1.00 35.60 110 VAL A N 1
ATOM 745 C CA . VAL A 1 110 ? 144.059 18.168 7.647 1.00 34.43 110 VAL A CA 1
ATOM 746 C C . VAL A 1 110 ? 144.406 19.636 7.908 1.00 37.49 110 VAL A C 1
ATOM 747 O O . VAL A 1 110 ? 144.135 20.173 8.983 1.00 38.73 110 VAL A O 1
ATOM 751 N N . ASP A 1 111 ? 145.012 20.278 6.914 1.00 39.05 111 ASP A N 1
ATOM 752 C CA . ASP A 1 111 ? 145.121 21.731 6.885 1.00 37.85 111 ASP A CA 1
ATOM 753 C C . ASP A 1 111 ? 143.759 22.270 6.428 1.00 36.80 111 ASP A C 1
ATOM 754 O O . ASP A 1 111 ? 143.509 22.476 5.250 1.00 34.71 111 ASP A O 1
ATOM 759 N N . THR A 1 112 ? 142.871 22.499 7.382 1.00 37.95 112 THR A N 1
ATOM 760 C CA . THR A 1 112 ? 141.521 22.936 7.054 1.00 37.95 112 THR A CA 1
ATOM 761 C C . THR A 1 112 ? 141.459 24.313 6.407 1.00 37.64 112 THR A C 1
ATOM 762 O O . THR A 1 112 ? 140.620 24.543 5.539 1.00 35.97 112 THR A O 1
ATOM 766 N N . ASP A 1 113 ? 142.338 25.220 6.828 1.00 38.97 113 ASP A N 1
ATO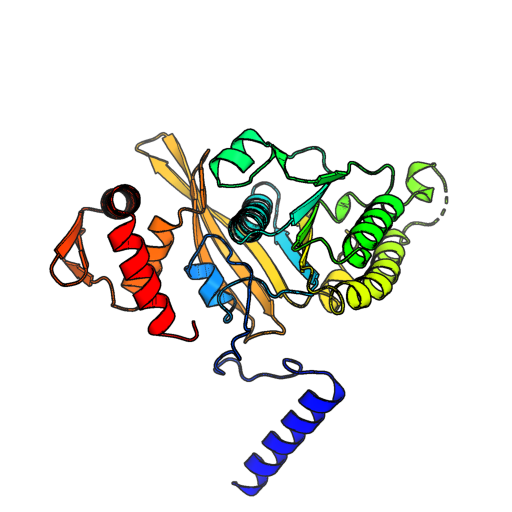M 767 C CA . ASP A 1 113 ? 142.415 26.565 6.245 1.00 40.48 113 ASP A CA 1
ATOM 768 C C . ASP A 1 113 ? 142.627 26.547 4.736 1.00 40.24 113 ASP A C 1
ATOM 769 O O . ASP A 1 113 ? 142.052 27.371 4.034 1.00 41.73 113 ASP A O 1
ATOM 774 N N . SER A 1 114 ? 143.450 25.612 4.253 1.00 40.84 114 SER A N 1
ATOM 775 C CA . SER A 1 114 ? 143.790 25.496 2.823 1.00 40.56 114 SER A CA 1
ATOM 776 C C . SER A 1 114 ? 142.792 24.645 2.052 1.00 40.60 114 SER A C 1
ATOM 777 O O . SER A 1 114 ? 142.860 24.575 0.820 1.00 41.21 114 SER A O 1
ATOM 780 N N . LEU A 1 115 ? 141.897 23.968 2.769 1.00 38.08 115 LEU A N 1
ATOM 781 C CA . LEU A 1 115 ? 140.942 23.069 2.139 1.00 35.91 115 LEU A CA 1
ATOM 782 C C . LEU A 1 115 ? 139.897 23.844 1.351 1.00 35.98 115 LEU A C 1
ATOM 783 O O . LEU A 1 115 ? 139.245 24.734 1.885 1.00 38.77 115 LEU A O 1
ATOM 788 N N . LEU A 1 116 ? 139.743 23.510 0.077 1.00 35.88 116 LEU A N 1
ATOM 789 C CA . LEU A 1 116 ? 138.651 24.048 -0.717 1.00 36.26 116 LEU A CA 1
ATOM 790 C C . LEU A 1 116 ? 137.397 23.250 -0.416 1.00 35.63 116 LEU A C 1
ATOM 791 O O . LEU A 1 116 ? 137.436 22.015 -0.378 1.00 35.13 116 LEU A O 1
ATOM 796 N N . VAL A 1 117 ? 136.296 23.960 -0.180 1.00 33.94 117 VAL A N 1
ATOM 797 C CA . VAL A 1 117 ? 135.017 23.334 0.099 1.00 33.88 117 VAL A CA 1
ATOM 798 C C . VAL A 1 117 ? 133.962 23.958 -0.790 1.00 32.59 117 VAL A C 1
ATOM 799 O O . VAL A 1 117 ? 133.940 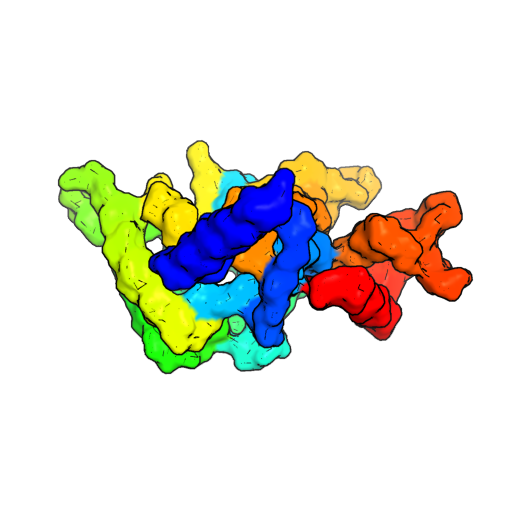25.162 -0.996 1.00 34.40 117 VAL A O 1
ATOM 803 N N . SER A 1 118 ? 133.112 23.119 -1.346 1.00 32.86 118 SER A N 1
ATOM 804 C CA . SER A 1 118 ? 131.956 23.578 -2.098 1.00 33.79 118 SER A CA 1
ATOM 805 C C . SER A 1 118 ? 130.737 22.883 -1.493 1.00 32.03 118 SER A C 1
ATOM 806 O O . SER A 1 118 ? 130.814 21.705 -1.148 1.00 30.97 118 SER A O 1
ATOM 809 N N . GLN A 1 119 ? 129.639 23.616 -1.323 1.00 31.54 119 GLN A N 1
ATOM 810 C CA . GLN A 1 119 ? 128.387 23.025 -0.839 1.00 32.79 119 GLN A CA 1
ATOM 811 C C . GLN A 1 119 ? 127.323 23.238 -1.910 1.00 32.75 119 GLN A C 1
ATOM 812 O O . GLN A 1 119 ? 126.578 24.200 -1.883 1.00 32.79 119 GLN A O 1
ATOM 818 N N . PRO A 1 120 ? 127.271 22.328 -2.876 1.00 34.87 120 PRO A N 1
ATOM 819 C CA . PRO A 1 120 ? 126.577 22.628 -4.117 1.00 37.07 120 PRO A CA 1
ATOM 820 C C . PRO A 1 120 ? 125.069 22.514 -4.074 1.00 37.03 120 PRO A C 1
ATOM 821 O O . PRO A 1 120 ? 124.528 21.736 -3.303 1.00 39.11 120 PRO A O 1
ATOM 825 N N . ASP A 1 121 ? 124.415 23.257 -4.963 1.00 41.27 121 ASP A N 1
ATOM 826 C CA . ASP A 1 121 ? 122.949 23.326 -5.030 1.00 44.45 121 ASP A CA 1
ATOM 827 C C . ASP A 1 121 ? 122.344 22.023 -5.516 1.00 43.62 121 ASP A C 1
ATOM 828 O O . ASP A 1 121 ? 121.257 21.671 -5.090 1.00 47.55 121 ASP A O 1
ATOM 833 N N . THR A 1 122 ? 123.027 21.320 -6.426 1.00 41.93 122 THR A N 1
ATOM 834 C CA . THR A 1 122 ? 122.476 20.096 -7.024 1.00 40.25 122 THR A CA 1
ATOM 835 C C . THR A 1 122 ? 123.545 19.064 -7.313 1.00 39.00 122 THR A C 1
ATOM 836 O O . THR A 1 122 ? 124.728 19.372 -7.337 1.00 38.95 122 THR A O 1
ATOM 840 N N . GLY A 1 123 ? 123.107 17.835 -7.561 1.00 40.10 123 GLY A N 1
ATOM 841 C CA . GLY A 1 123 ? 124.004 16.754 -7.955 1.00 40.65 123 GLY A CA 1
ATOM 842 C C . GLY A 1 123 ? 124.866 17.105 -9.157 1.00 42.23 123 GLY A C 1
ATOM 843 O O . GLY A 1 123 ? 126.083 16.899 -9.125 1.00 41.20 123 GLY A O 1
ATOM 844 N N . GLU A 1 124 ? 124.260 17.654 -10.213 1.00 42.58 124 GLU A N 1
ATOM 845 C CA . GLU A 1 124 ? 125.044 17.979 -11.417 1.00 46.21 124 GLU A CA 1
ATOM 846 C C . GLU A 1 124 ? 125.983 19.134 -11.154 1.00 45.21 124 GLU A C 1
ATOM 847 O O . GLU A 1 124 ? 127.109 19.138 -11.659 1.00 46.20 124 GLU A O 1
ATOM 853 N N . GLN A 1 125 ? 125.550 20.093 -10.339 1.00 44.22 125 GLN A N 1
ATOM 854 C CA . GLN A 1 125 ? 126.435 21.186 -9.946 1.00 43.21 125 GLN A CA 1
ATOM 855 C C . GLN A 1 125 ? 127.655 20.657 -9.172 1.00 40.40 125 GLN A C 1
ATOM 856 O O . GLN A 1 125 ? 128.781 21.117 -9.376 1.00 42.49 125 GLN A O 1
ATOM 862 N N . ALA A 1 126 ? 127.432 19.682 -8.301 1.00 37.22 126 ALA A N 1
ATOM 863 C CA . ALA A 1 126 ? 128.520 19.104 -7.524 1.00 36.67 126 ALA A CA 1
ATOM 864 C C . ALA A 1 126 ? 129.588 18.485 -8.431 1.00 37.35 126 ALA A C 1
ATOM 865 O O . ALA A 1 126 ? 130.776 18.745 -8.274 1.00 36.35 126 ALA A O 1
ATOM 867 N N . LEU A 1 127 ? 129.149 17.670 -9.381 1.00 39.04 127 LEU A N 1
ATOM 868 C CA . LEU A 1 127 ? 130.065 16.970 -10.281 1.00 41.59 127 LEU A CA 1
ATOM 869 C C . LEU A 1 127 ? 130.736 17.911 -11.272 1.00 40.32 127 LEU A C 1
ATOM 870 O O . LEU A 1 127 ? 131.916 17.767 -11.552 1.00 42.60 127 LEU A O 1
ATOM 875 N N . GLU A 1 128 ? 129.997 18.891 -11.773 1.00 41.30 128 GLU A N 1
ATOM 876 C CA . GLU A 1 128 ? 130.577 19.907 -12.651 1.00 42.36 128 GLU A CA 1
ATOM 877 C C . GLU A 1 128 ? 131.624 20.730 -11.938 1.00 39.90 128 GLU A C 1
ATOM 878 O O . GLU A 1 128 ? 132.669 21.009 -12.514 1.00 41.91 128 GLU A O 1
ATOM 884 N N . ILE A 1 129 ? 131.364 21.108 -10.688 1.00 37.45 129 ILE A N 1
ATOM 885 C CA . ILE A 1 129 ? 132.365 21.843 -9.908 1.00 37.06 129 ILE A CA 1
ATOM 886 C C . ILE A 1 129 ? 133.584 20.969 -9.660 1.00 36.46 129 ILE A C 1
ATOM 887 O O . ILE A 1 129 ? 134.711 21.445 -9.728 1.00 37.63 129 ILE A O 1
ATOM 892 N N . ALA A 1 130 ? 133.368 19.693 -9.368 1.00 37.00 130 ALA A N 1
ATOM 893 C CA . ALA A 1 130 ? 134.488 18.769 -9.271 1.00 38.65 130 ALA A CA 1
ATOM 894 C C . ALA A 1 130 ? 135.284 18.782 -10.579 1.00 40.50 130 ALA A C 1
ATOM 895 O O . ALA A 1 130 ? 136.511 18.881 -10.578 1.00 36.21 130 ALA A O 1
ATOM 897 N N . ASP A 1 131 ? 134.561 18.702 -11.689 1.00 42.63 131 ASP A N 1
ATOM 898 C CA . ASP A 1 131 ? 135.175 18.604 -12.995 1.00 46.11 131 ASP A CA 1
ATOM 899 C C . ASP A 1 131 ? 135.988 19.852 -13.324 1.00 44.27 131 ASP A C 1
ATOM 900 O O . ASP A 1 131 ? 137.120 19.754 -13.788 1.00 41.77 131 ASP A O 1
ATOM 905 N N . MET A 1 132 ? 135.426 21.024 -13.059 1.00 45.58 132 MET A N 1
ATOM 906 C CA . MET A 1 132 ? 136.162 22.269 -13.278 1.00 47.08 132 MET A CA 1
ATOM 907 C C . MET A 1 132 ? 137.454 22.306 -12.459 1.00 47.74 132 MET A C 1
ATOM 908 O O . MET A 1 132 ? 138.506 22.690 -12.965 1.00 48.23 132 MET A O 1
ATOM 913 N N . LEU A 1 133 ? 137.358 21.903 -11.197 1.00 47.40 133 LEU A N 1
ATOM 914 C CA . LEU A 1 133 ? 138.512 21.815 -10.296 1.00 46.90 133 LEU A CA 1
ATOM 915 C C . LEU A 1 133 ? 139.558 20.819 -10.770 1.00 44.90 133 LEU A C 1
ATOM 916 O O . LEU A 1 133 ? 140.758 21.059 -10.651 1.00 47.13 133 LEU A O 1
ATOM 921 N N . ILE A 1 134 ? 139.104 19.687 -11.281 1.00 44.26 134 ILE A N 1
ATOM 922 C CA . ILE A 1 134 ? 140.017 18.667 -11.764 1.00 45.76 134 ILE A CA 1
ATOM 923 C C . ILE A 1 134 ? 140.773 19.172 -13.003 1.00 45.59 134 ILE A C 1
ATOM 924 O O . ILE A 1 134 ? 141.996 19.059 -13.072 1.00 43.11 134 ILE A O 1
ATOM 929 N N . ARG A 1 135 ? 140.051 19.743 -13.963 1.00 46.65 135 ARG A N 1
ATOM 930 C CA . ARG A 1 135 ? 140.673 20.192 -15.216 1.00 48.52 135 ARG A CA 1
ATOM 931 C C . ARG A 1 135 ? 141.704 21.292 -15.029 1.00 49.07 135 ARG A C 1
ATOM 932 O O . ARG A 1 135 ? 142.622 21.404 -15.831 1.00 51.77 135 ARG A O 1
ATOM 940 N N . SER A 1 136 ? 141.574 22.075 -13.958 1.00 48.41 136 SER A N 1
ATOM 941 C CA . SER A 1 136 ? 142.594 23.064 -13.585 1.00 47.26 136 SER A CA 1
ATOM 942 C C . SER A 1 136 ? 144.019 22.494 -13.560 1.00 47.46 136 SER A C 1
ATOM 943 O O . SER A 1 136 ? 144.975 23.194 -13.865 1.00 51.11 136 SER A O 1
ATOM 946 N N . GLY A 1 137 ? 144.157 21.239 -13.154 1.00 47.08 137 GLY A N 1
ATOM 947 C CA . GLY A 1 137 ? 145.464 20.632 -12.970 1.00 45.41 137 GLY A CA 1
ATOM 948 C C . GLY A 1 137 ? 146.117 21.000 -11.649 1.00 44.94 137 GLY A C 1
ATOM 949 O O . GLY A 1 137 ? 147.258 20.593 -11.393 1.00 43.97 137 GLY A O 1
ATOM 950 N N . ALA A 1 138 ? 145.399 21.737 -10.794 1.00 42.92 138 ALA A N 1
ATOM 951 C CA . ALA A 1 138 ? 145.985 22.267 -9.553 1.00 43.08 138 ALA A CA 1
ATOM 952 C C . ALA A 1 138 ? 145.710 21.402 -8.316 1.00 42.28 138 ALA A C 1
ATOM 953 O O . ALA A 1 138 ? 146.318 21.613 -7.266 1.00 41.58 138 ALA A O 1
ATOM 955 N N . LEU A 1 139 ? 144.805 20.433 -8.438 1.00 43.51 139 LEU A N 1
ATOM 956 C CA . LEU A 1 139 ? 144.417 19.582 -7.305 1.00 43.61 139 LEU A CA 1
ATOM 957 C C . LEU A 1 139 ? 145.143 18.247 -7.250 1.00 41.58 139 LEU A C 1
ATOM 958 O O . LEU A 1 139 ? 145.311 17.574 -8.267 1.00 42.43 139 LEU A O 1
ATOM 963 N N . ASP A 1 140 ? 145.533 17.850 -6.046 1.00 40.29 140 ASP A N 1
ATOM 964 C CA . ASP A 1 140 ? 146.004 16.497 -5.804 1.00 39.64 140 ASP A CA 1
ATOM 965 C C . ASP A 1 140 ? 144.850 15.572 -5.449 1.00 37.96 140 ASP A C 1
ATOM 966 O O . ASP A 1 140 ? 144.906 14.383 -5.729 1.00 36.93 140 ASP A O 1
ATOM 971 N N . ILE A 1 141 ? 143.795 16.105 -4.842 1.00 37.23 141 ILE A N 1
ATOM 972 C CA . ILE A 1 141 ? 142.710 15.249 -4.400 1.00 34.78 141 ILE A CA 1
ATOM 973 C C . ILE A 1 141 ? 141.409 16.009 -4.245 1.00 33.72 141 ILE A C 1
ATOM 974 O O . ILE A 1 141 ? 141.385 17.142 -3.782 1.00 34.07 141 ILE A O 1
ATOM 979 N N . VAL A 1 142 ? 140.324 15.376 -4.663 1.00 32.88 142 VAL A N 1
ATOM 980 C CA . VAL A 1 142 ? 138.993 15.907 -4.434 1.00 33.98 142 VAL A CA 1
ATOM 981 C C . VAL A 1 142 ? 138.131 14.799 -3.826 1.00 33.10 142 VAL A C 1
ATOM 982 O O . VAL A 1 142 ? 138.153 13.668 -4.290 1.00 33.99 142 VAL A O 1
ATOM 986 N N . VAL A 1 143 ? 137.411 15.128 -2.758 1.00 32.71 143 VAL A N 1
ATOM 987 C CA . VAL A 1 143 ? 136.550 14.175 -2.059 1.00 32.58 143 VAL A CA 1
ATOM 988 C C . VAL A 1 143 ? 135.101 14.618 -2.234 1.00 32.25 143 VAL A C 1
ATOM 989 O O . VAL A 1 143 ? 134.801 15.795 -2.051 1.00 32.93 143 VAL A O 1
ATOM 993 N N . ILE A 1 144 ? 134.222 13.681 -2.598 1.00 31.11 144 ILE A N 1
ATOM 994 C CA . ILE A 1 144 ? 132.803 13.951 -2.818 1.00 31.30 144 ILE A CA 1
ATOM 995 C C . ILE A 1 144 ? 131.988 13.247 -1.738 1.00 31.17 144 ILE A C 1
ATOM 996 O O . ILE A 1 144 ? 131.888 12.022 -1.736 1.00 29.58 144 ILE A O 1
ATOM 1001 N N . ASP A 1 145 ? 131.417 14.032 -0.825 1.00 32.65 145 ASP A N 1
ATOM 1002 C CA . ASP A 1 145 ? 130.594 13.523 0.276 1.00 35.29 145 ASP A CA 1
ATOM 1003 C C . ASP A 1 145 ? 129.140 14.015 0.121 1.00 34.71 145 ASP A C 1
ATOM 1004 O O . ASP A 1 145 ? 128.866 15.163 0.440 1.00 36.09 145 ASP A O 1
ATOM 1009 N N . SER A 1 146 ? 128.198 13.202 -0.365 1.00 33.15 146 SER A N 1
ATOM 1010 C CA . SER A 1 146 ? 128.369 11.801 -0.696 1.00 35.05 146 SER A CA 1
ATOM 1011 C C . SER A 1 146 ? 127.533 11.465 -1.910 1.00 37.28 146 SER A C 1
ATOM 1012 O O . SER A 1 146 ? 126.743 12.290 -2.381 1.00 36.77 146 SER A O 1
ATOM 1015 N N . VAL A 1 147 ? 127.675 10.230 -2.385 1.00 37.98 147 VAL A N 1
ATOM 1016 C CA . VAL A 1 147 ? 126.993 9.802 -3.599 1.00 41.16 147 VAL A CA 1
ATOM 1017 C C . VAL A 1 147 ? 125.477 9.933 -3.466 1.00 41.04 147 VAL A C 1
ATOM 1018 O O . VAL A 1 147 ? 124.826 10.504 -4.336 1.00 40.38 147 VAL A O 1
ATOM 1022 N N . ALA A 1 148 ? 124.929 9.396 -2.383 1.00 42.47 148 ALA A N 1
ATOM 1023 C CA . ALA A 1 148 ? 123.480 9.448 -2.143 1.00 46.29 148 ALA A CA 1
ATOM 1024 C C . ALA A 1 148 ? 122.916 10.868 -2.145 1.00 47.11 148 ALA A C 1
ATOM 1025 O O . ALA A 1 148 ? 121.766 11.071 -2.508 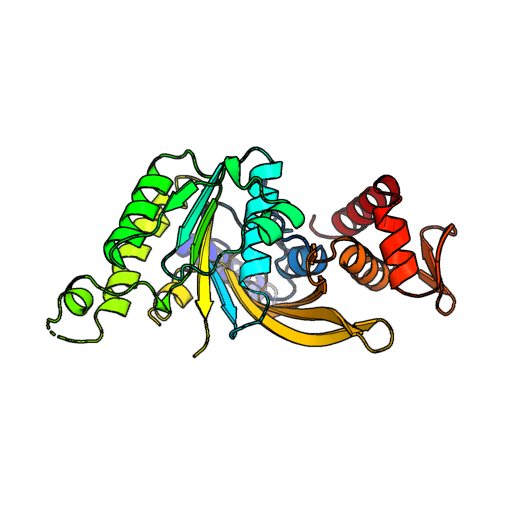1.00 50.84 148 ALA A O 1
ATOM 1027 N N . ALA A 1 149 ? 123.720 11.848 -1.748 1.00 49.55 149 ALA A N 1
ATOM 1028 C CA . ALA A 1 149 ? 123.257 13.231 -1.681 1.00 50.73 149 ALA A CA 1
ATOM 1029 C C . ALA A 1 149 ? 123.353 13.993 -3.010 1.00 50.79 149 ALA A C 1
ATOM 1030 O O . ALA A 1 149 ? 122.972 15.162 -3.073 1.00 53.27 149 ALA A O 1
ATOM 1032 N N . LEU A 1 150 ? 123.847 13.356 -4.070 1.00 48.62 150 LEU A N 1
ATOM 1033 C CA . LEU A 1 150 ? 123.994 14.033 -5.364 1.00 50.42 150 LEU A CA 1
ATOM 1034 C C . LEU A 1 150 ? 122.661 14.060 -6.125 1.00 53.21 150 LEU A C 1
ATOM 1035 O O . LEU A 1 150 ? 122.549 13.463 -7.220 1.00 54.52 150 LEU A O 1
ATOM 1040 N N . VAL A 1 151 ? 121.677 14.775 -5.557 1.00 48.90 151 VAL A N 1
ATOM 1041 C CA . VAL A 1 151 ? 120.290 14.758 -6.045 1.00 46.25 151 VAL A CA 1
ATOM 1042 C C . VAL A 1 151 ? 120.122 15.600 -7.313 1.00 44.24 151 VAL A C 1
ATOM 1043 O O . VAL A 1 151 ? 120.534 16.757 -7.347 1.00 42.24 151 VAL A O 1
ATOM 1047 N N . PRO A 1 152 ? 119.495 15.026 -8.355 1.00 45.37 152 PRO A N 1
ATOM 1048 C CA . PRO A 1 152 ? 119.340 15.760 -9.622 1.00 46.09 152 PRO A CA 1
ATOM 1049 C C . PRO A 1 152 ? 118.524 17.051 -9.505 1.00 43.65 152 PRO A C 1
ATOM 1050 O O . PRO A 1 152 ? 117.592 17.122 -8.705 1.00 44.01 152 PRO A O 1
ATOM 1054 N N . ARG A 1 153 ? 118.891 18.047 -10.306 1.00 42.44 153 ARG A N 1
ATOM 1055 C CA . ARG A 1 153 ? 118.185 19.321 -10.384 1.00 47.20 153 ARG A CA 1
ATOM 1056 C C . ARG A 1 153 ? 116.672 19.154 -10.564 1.00 49.60 153 ARG A C 1
ATOM 1057 O O . ARG A 1 153 ? 115.885 19.839 -9.892 1.00 47.10 153 ARG A O 1
ATOM 1062 N N . ALA A 1 154 ? 116.271 18.245 -11.455 1.00 47.71 154 ALA A N 1
ATOM 1063 C CA . ALA A 1 154 ? 114.855 18.070 -11.764 1.00 50.18 154 ALA A CA 1
ATOM 1064 C C . ALA A 1 154 ? 114.084 17.608 -10.535 1.00 49.84 154 ALA A C 1
ATOM 1065 O O . ALA A 1 154 ? 113.007 18.126 -10.251 1.00 52.16 154 ALA A O 1
ATOM 1067 N N . GLU A 1 155 ? 114.633 16.643 -9.804 1.00 49.39 155 GLU A N 1
ATOM 1068 C CA . GLU A 1 155 ? 113.996 16.163 -8.574 1.00 49.54 155 GLU A CA 1
ATOM 1069 C C . GLU A 1 155 ? 113.943 17.277 -7.521 1.00 50.79 155 GLU A C 1
ATOM 1070 O O . GLU A 1 155 ? 112.934 17.445 -6.846 1.00 46.88 155 GLU A O 1
ATOM 1076 N N . LEU A 1 156 ? 115.021 18.047 -7.398 1.00 52.72 156 LEU A N 1
ATOM 1077 C CA . LEU A 1 156 ? 115.048 19.163 -6.448 1.00 55.93 156 LEU A CA 1
ATOM 1078 C C . LEU A 1 156 ? 114.035 20.244 -6.804 1.00 56.52 156 LEU A C 1
ATOM 1079 O O . LEU A 1 156 ? 113.544 20.946 -5.920 1.00 53.33 156 LEU A O 1
ATOM 1084 N N . GLU A 1 157 ? 113.741 20.390 -8.095 1.00 57.62 157 GLU A N 1
ATOM 1085 C CA . GLU A 1 157 ? 112.755 21.369 -8.555 1.00 58.34 157 GLU A CA 1
ATOM 1086 C C . GLU A 1 157 ? 111.332 20.804 -8.586 1.00 59.51 157 GLU A C 1
ATOM 1087 O O . GLU A 1 157 ? 110.392 21.519 -8.914 1.00 57.81 157 GLU A O 1
ATOM 1093 N N . GLY A 1 158 ? 111.182 19.527 -8.235 1.00 63.76 158 GLY A N 1
ATOM 1094 C CA . GLY A 1 158 ? 109.866 18.898 -8.089 1.00 68.64 158 GLY A CA 1
ATOM 1095 C C . GLY A 1 158 ? 109.218 18.444 -9.390 1.00 71.58 158 GLY A C 1
ATOM 1096 O O . GLY A 1 158 ? 108.010 18.600 -9.562 1.00 66.73 158 GLY A O 1
ATOM 1097 N N . GLU A 1 159 ? 110.016 17.863 -10.288 1.00 73.45 159 GLU A N 1
ATOM 1098 C CA . GLU A 1 159 ? 109.539 17.410 -11.598 1.00 74.22 159 GLU A CA 1
ATOM 1099 C C . GLU A 1 159 ? 109.523 15.888 -11.663 1.00 73.28 159 GLU A C 1
ATOM 1100 O O . GLU A 1 159 ? 108.768 15.234 -10.943 1.00 72.27 159 GLU A O 1
ATOM 1106 N N . HIS A 1 164 ? 111.329 10.876 -15.377 1.00 90.21 164 HIS A N 1
ATOM 1107 C CA . HIS A 1 164 ? 110.985 10.410 -14.033 1.00 93.91 164 HIS A CA 1
ATOM 1108 C C . HIS A 1 164 ? 112.167 9.669 -13.370 1.00 98.21 164 HIS A C 1
ATOM 1109 O O . HIS A 1 164 ? 113.218 9.493 -13.995 1.00 99.21 164 HIS A O 1
ATOM 1112 N N . VAL A 1 165 ? 111.986 9.249 -12.113 1.00 99.75 165 VAL A N 1
ATOM 1113 C CA . VAL A 1 165 ? 113.076 8.712 -11.267 1.00 99.70 165 VAL A CA 1
ATOM 1114 C C . VAL A 1 165 ? 113.884 7.573 -11.903 1.00 98.01 165 VAL A C 1
ATOM 1115 O O . VAL A 1 165 ? 113.360 6.795 -12.705 1.00 98.09 165 VAL A O 1
ATOM 1117 N N . GLY A 1 166 ? 115.155 7.480 -11.512 1.00 93.07 166 GLY A N 1
ATOM 1118 C CA . GLY A 1 166 ? 116.140 6.622 -12.184 1.00 85.22 166 GLY A CA 1
ATOM 1119 C C . GLY A 1 166 ? 117.248 7.423 -12.863 1.00 79.94 166 GLY A C 1
ATOM 1120 O O . GLY A 1 166 ? 118.224 6.851 -13.353 1.00 72.75 166 GLY A O 1
ATOM 1121 N N . LEU A 1 167 ? 117.108 8.750 -12.879 1.00 76.66 167 LEU A N 1
ATOM 1122 C CA . LEU A 1 167 ? 118.031 9.628 -13.611 1.00 74.73 167 LEU A CA 1
ATOM 1123 C C . LEU A 1 167 ? 119.294 10.026 -12.835 1.00 69.67 167 LEU A C 1
ATOM 1124 O O . LEU A 1 167 ? 120.249 10.526 -13.433 1.00 65.27 167 LEU A O 1
ATOM 1129 N N . GLN A 1 168 ? 119.301 9.821 -11.519 1.00 66.79 168 GLN A N 1
ATOM 1130 C CA . GLN A 1 168 ? 120.513 10.052 -10.727 1.00 68.82 168 GLN A CA 1
ATOM 1131 C C . GLN A 1 168 ? 121.625 9.089 -11.138 1.00 62.43 168 GLN A C 1
ATOM 1132 O O . GLN A 1 168 ? 122.789 9.480 -11.200 1.00 62.40 168 GLN A O 1
ATOM 1138 N N . ALA A 1 169 ? 121.268 7.836 -11.404 1.00 57.89 169 ALA A N 1
ATOM 1139 C CA . ALA A 1 169 ? 122.232 6.861 -11.908 1.00 55.85 169 ALA A CA 1
ATOM 1140 C C . ALA A 1 169 ? 122.794 7.337 -13.239 1.00 54.22 169 ALA A C 1
ATOM 1141 O O . ALA A 1 169 ? 123.990 7.228 -13.477 1.00 53.67 169 ALA A O 1
ATOM 1143 N N . ARG A 1 170 ? 121.930 7.896 -14.085 1.00 55.92 170 ARG A N 1
ATOM 1144 C CA . ARG A 1 170 ? 122.339 8.416 -15.392 1.00 56.68 170 ARG A CA 1
ATOM 1145 C C . ARG A 1 170 ? 123.229 9.651 -15.233 1.00 53.24 170 ARG A C 1
ATOM 1146 O O . ARG A 1 170 ? 124.189 9.845 -15.978 1.00 51.39 170 ARG A O 1
ATOM 1154 N N . LEU A 1 171 ? 122.905 10.481 -14.253 1.00 54.10 171 LEU A N 1
ATOM 1155 C CA . LEU A 1 171 ? 123.749 11.625 -13.902 1.00 53.68 171 LEU A CA 1
ATOM 1156 C C . LEU A 1 171 ? 125.174 11.171 -13.546 1.00 49.44 171 LEU A C 1
ATOM 1157 O O . LEU A 1 171 ? 126.151 11.705 -14.075 1.00 48.60 171 LEU A O 1
ATOM 1162 N N . MET A 1 172 ? 125.288 10.178 -12.668 1.00 45.27 172 MET A N 1
ATOM 1163 C CA . MET A 1 172 ? 126.598 9.642 -12.292 1.00 45.15 172 MET A CA 1
ATOM 1164 C C . MET A 1 172 ? 127.368 9.095 -13.505 1.00 44.49 172 MET A C 1
ATOM 1165 O O . MET A 1 172 ? 128.537 9.430 -13.700 1.00 41.99 172 MET A O 1
ATOM 1170 N N . SER A 1 173 ? 126.705 8.270 -14.314 1.00 45.11 173 SER A N 1
ATOM 1171 C CA . SER A 1 173 ? 127.332 7.641 -15.491 1.00 46.81 173 SER A CA 1
ATOM 1172 C C . SER A 1 173 ? 127.982 8.655 -16.433 1.00 46.91 173 SER A C 1
ATOM 1173 O O . SER A 1 173 ? 129.164 8.541 -16.779 1.00 46.38 173 SER A O 1
ATOM 1176 N N . GLN A 1 174 ? 127.207 9.655 -16.830 1.00 49.20 174 GLN A N 1
ATOM 1177 C CA . GLN A 1 174 ? 127.680 10.678 -17.769 1.00 49.53 174 GLN A CA 1
ATOM 1178 C C . GLN A 1 174 ? 128.853 11.455 -17.194 1.00 46.21 174 GLN A C 1
ATOM 1179 O O . GLN A 1 174 ? 129.886 11.616 -17.846 1.00 47.36 174 GLN A O 1
ATOM 1185 N N . ALA A 1 175 ? 128.690 11.915 -15.959 1.00 45.85 175 ALA A N 1
ATOM 1186 C CA . ALA A 1 175 ? 129.727 12.672 -15.253 1.00 44.92 175 ALA A CA 1
ATOM 1187 C C . ALA A 1 175 ? 131.017 11.880 -15.113 1.00 43.41 175 ALA A C 1
ATOM 1188 O O . ALA A 1 175 ? 132.099 12.399 -15.384 1.00 44.40 175 ALA A O 1
ATOM 1190 N N . LEU A 1 176 ? 130.897 10.623 -14.692 1.00 42.22 176 LEU A N 1
ATOM 1191 C CA . LEU A 1 176 ? 132.063 9.760 -14.531 1.00 43.21 176 LEU A CA 1
ATOM 1192 C C . LEU A 1 176 ? 132.776 9.521 -15.856 1.00 43.57 176 LEU A C 1
ATOM 1193 O O . LEU A 1 176 ? 134.000 9.459 -15.895 1.00 42.18 176 LEU A O 1
ATOM 1198 N N . ARG A 1 177 ? 132.017 9.395 -16.938 1.00 48.71 177 ARG A N 1
ATOM 1199 C CA . ARG A 1 177 ? 132.615 9.298 -18.268 1.00 53.57 177 ARG A CA 1
ATOM 1200 C C . ARG A 1 177 ? 133.508 10.513 -18.525 1.00 51.81 177 ARG A C 1
ATOM 1201 O O . ARG A 1 177 ? 134.649 10.360 -18.924 1.00 49.77 177 ARG A O 1
ATOM 1209 N N . LYS A 1 178 ? 132.993 11.713 -18.271 1.00 54.05 178 LYS A N 1
ATOM 1210 C CA . LYS A 1 178 ? 133.763 12.943 -18.493 1.00 55.15 178 LYS A CA 1
ATOM 1211 C C . LYS A 1 178 ? 134.905 13.066 -17.506 1.00 52.99 178 LYS A C 1
ATOM 1212 O O . LYS A 1 178 ? 136.000 13.480 -17.868 1.00 55.69 178 LYS A O 1
ATOM 1218 N N . MET A 1 179 ? 134.631 12.720 -16.255 1.00 49.52 179 MET A N 1
ATOM 1219 C CA . MET A 1 179 ? 135.576 12.946 -15.167 1.00 50.65 179 MET A CA 1
ATOM 1220 C C . MET A 1 179 ? 136.816 12.046 -15.250 1.00 49.52 179 MET A C 1
ATOM 1221 O O . MET A 1 179 ? 137.915 12.486 -14.921 1.00 51.60 179 MET A O 1
ATOM 1226 N N . THR A 1 180 ? 136.652 10.800 -15.690 1.00 48.59 180 THR A N 1
ATOM 1227 C CA . THR A 1 180 ? 137.774 9.853 -15.710 1.00 49.30 180 THR A CA 1
ATOM 1228 C C . THR A 1 180 ? 138.903 10.379 -16.573 1.00 47.67 180 THR A C 1
ATOM 1229 O O . THR A 1 180 ? 140.065 10.336 -16.163 1.00 47.70 180 THR A O 1
ATOM 1233 N N . GLY A 1 181 ? 138.557 10.894 -17.752 1.00 47.94 181 GLY A N 1
ATOM 1234 C CA . GLY A 1 181 ? 139.537 11.513 -18.641 1.00 46.52 181 GLY A CA 1
ATOM 1235 C C . GLY A 1 181 ? 140.303 12.617 -17.945 1.00 46.04 181 GLY A C 1
ATOM 1236 O O . GLY A 1 181 ? 141.538 12.627 -17.942 1.00 45.83 181 GLY A O 1
ATOM 1237 N N . ALA A 1 182 ? 139.567 13.535 -17.322 1.00 47.34 182 ALA A N 1
ATOM 1238 C CA . ALA A 1 182 ? 140.183 14.679 -16.637 1.00 45.13 182 ALA A CA 1
ATOM 1239 C C . ALA A 1 182 ? 141.116 14.249 -15.507 1.00 45.06 182 ALA A C 1
ATOM 1240 O O . ALA A 1 182 ? 142.171 14.852 -15.306 1.00 46.16 182 ALA A O 1
ATOM 1242 N N . LEU A 1 183 ? 140.740 13.202 -14.778 1.00 44.50 183 LEU A N 1
ATOM 1243 C CA . LEU A 1 183 ? 141.564 12.720 -13.660 1.00 44.78 183 LEU A CA 1
ATOM 1244 C C . LEU A 1 183 ? 142.869 12.079 -14.134 1.00 45.16 183 LEU A C 1
ATOM 1245 O O . LEU A 1 183 ? 143.939 12.358 -13.587 1.00 43.93 183 LEU A O 1
ATOM 1250 N N . ASN A 1 184 ? 142.776 11.202 -15.130 1.00 48.47 184 ASN A N 1
ATOM 1251 C CA A ASN A 1 184 ? 143.969 10.569 -15.681 0.50 48.68 184 ASN A CA 1
ATOM 1252 C CA B ASN A 1 184 ? 143.951 10.564 -15.723 0.50 49.90 184 ASN A CA 1
ATOM 1253 C C . ASN A 1 184 ? 144.949 11.626 -16.180 1.00 50.09 184 ASN A C 1
ATOM 1254 O O . ASN A 1 184 ? 146.129 11.578 -15.851 1.00 51.10 184 ASN A O 1
ATOM 1263 N N . ASN A 1 185 ? 144.450 12.590 -16.944 1.00 52.01 185 ASN A N 1
ATOM 1264 C CA . ASN A 1 185 ? 145.284 13.674 -17.466 1.00 57.51 185 ASN A CA 1
ATOM 1265 C C . ASN A 1 185 ? 145.897 14.568 -16.388 1.00 55.82 185 ASN A C 1
ATOM 1266 O O . ASN A 1 185 ? 147.033 15.014 -16.529 1.00 55.31 185 ASN A O 1
ATOM 1271 N N . SER A 1 186 ? 145.148 14.822 -15.317 1.00 51.43 186 SER A N 1
ATOM 1272 C CA . SER A 1 186 ? 145.585 15.743 -14.267 1.00 47.99 186 SER A CA 1
ATOM 1273 C C . SER A 1 186 ? 146.474 15.082 -13.218 1.00 45.12 186 SER A C 1
ATOM 1274 O O . SER A 1 186 ? 147.280 15.753 -12.583 1.00 43.39 186 SER A O 1
ATOM 1277 N N . GLY A 1 187 ? 146.308 13.781 -13.011 1.00 41.72 187 GLY A N 1
ATOM 1278 C CA . GLY A 1 187 ? 146.918 13.121 -11.859 1.00 41.90 187 GLY A CA 1
ATOM 1279 C C . GLY A 1 187 ? 146.171 13.333 -10.537 1.00 40.53 187 GLY A C 1
ATOM 1280 O O . GLY A 1 187 ? 146.646 12.902 -9.494 1.00 40.36 187 GLY A O 1
ATOM 1281 N N . THR A 1 188 ? 145.001 13.975 -10.582 1.00 39.66 188 THR A N 1
ATOM 1282 C CA . THR A 1 188 ? 144.167 14.208 -9.386 1.00 38.53 188 THR A CA 1
ATOM 1283 C C . THR A 1 188 ? 143.432 12.925 -9.008 1.00 36.64 188 THR A C 1
ATOM 1284 O O . THR A 1 188 ? 142.872 12.264 -9.881 1.00 35.44 188 THR A O 1
ATOM 1288 N N . THR A 1 189 ? 143.441 12.574 -7.721 1.00 35.91 189 THR A N 1
ATOM 1289 C CA . THR A 1 189 ? 142.642 11.447 -7.215 1.00 36.67 189 THR A CA 1
ATOM 1290 C C . THR A 1 189 ? 141.263 11.931 -6.722 1.00 36.24 189 THR A C 1
ATOM 1291 O O . THR A 1 189 ? 141.174 12.900 -5.962 1.00 35.10 189 THR A O 1
ATOM 1295 N N . ALA A 1 190 ? 140.204 11.242 -7.136 1.00 32.30 190 ALA A N 1
ATOM 1296 C CA . ALA A 1 190 ? 138.861 11.571 -6.704 1.00 30.75 190 ALA A CA 1
ATOM 1297 C C . ALA A 1 190 ? 138.311 10.462 -5.826 1.00 30.87 190 ALA A C 1
ATOM 1298 O O . ALA A 1 190 ? 138.305 9.301 -6.217 1.00 32.44 190 ALA A O 1
ATOM 1300 N N . ILE A 1 191 ? 137.851 10.816 -4.638 1.00 30.59 191 ILE A N 1
ATOM 1301 C CA . ILE A 1 191 ? 137.275 9.840 -3.719 1.00 30.83 191 ILE A CA 1
ATOM 1302 C C . ILE A 1 191 ? 135.799 10.127 -3.574 1.00 30.25 191 ILE A C 1
ATOM 1303 O O . ILE A 1 191 ? 135.429 11.236 -3.195 1.00 28.82 191 ILE A O 1
ATOM 1308 N N . PHE A 1 192 ? 134.973 9.129 -3.888 1.00 29.45 192 PHE A N 1
ATOM 1309 C CA . PHE A 1 192 ? 133.544 9.196 -3.669 1.00 30.17 192 PHE A CA 1
ATOM 1310 C C . PHE A 1 192 ? 133.200 8.431 -2.399 1.00 30.61 192 PHE A C 1
ATOM 1311 O O . PHE A 1 192 ? 133.482 7.240 -2.293 1.00 30.30 192 PHE A O 1
ATOM 1319 N N . ILE A 1 193 ? 132.605 9.116 -1.429 1.00 30.42 193 ILE A N 1
ATOM 1320 C CA . ILE A 1 193 ? 132.142 8.450 -0.218 1.00 31.48 193 ILE A CA 1
ATOM 1321 C C . ILE A 1 193 ? 130.740 7.984 -0.503 1.00 31.61 193 ILE A C 1
ATOM 1322 O O . ILE A 1 193 ? 129.945 8.737 -1.043 1.00 32.07 193 ILE A O 1
ATOM 1327 N N . ASN A 1 194 ? 130.444 6.743 -0.153 1.00 34.85 194 ASN A N 1
ATOM 1328 C CA . ASN A 1 194 ? 129.121 6.184 -0.371 1.00 38.60 194 ASN A CA 1
ATOM 1329 C C . ASN A 1 194 ? 128.614 5.455 0.878 1.00 39.91 194 ASN A C 1
ATOM 1330 O O . ASN A 1 194 ? 129.348 4.717 1.535 1.00 37.21 194 ASN A O 1
ATOM 1335 N N . GLN A 1 195 ? 127.358 5.690 1.223 1.00 46.01 195 GLN A N 1
ATOM 1336 C CA . GLN A 1 195 ? 126.800 5.149 2.456 1.00 51.10 195 GLN A CA 1
ATOM 1337 C C . GLN A 1 195 ? 125.790 4.073 2.147 1.00 51.54 195 GLN A C 1
ATOM 1338 O O . GLN A 1 195 ? 124.836 4.323 1.424 1.00 52.84 195 GLN A O 1
ATOM 1344 N N . LEU A 1 196 ? 126.016 2.873 2.682 1.00 56.88 196 LEU A N 1
ATOM 1345 C CA . LEU A 1 196 ? 125.046 1.776 2.582 1.00 59.29 196 LEU A CA 1
ATOM 1346 C C . LEU A 1 196 ? 123.788 2.142 3.363 1.00 63.72 196 LEU A C 1
ATOM 1347 O O . LEU A 1 196 ? 123.884 2.532 4.529 1.00 64.66 196 LEU A O 1
ATOM 1352 N N . ARG A 1 197 ? 122.625 2.023 2.715 1.00 68.08 197 ARG A N 1
ATOM 1353 C CA . ARG A 1 197 ? 121.334 2.407 3.309 1.00 71.76 197 ARG A CA 1
ATOM 1354 C C . ARG A 1 197 ? 120.300 1.301 3.130 1.00 71.56 197 ARG A C 1
ATOM 1355 O O . ARG A 1 197 ? 120.582 0.131 3.384 1.00 75.13 197 ARG A O 1
ATOM 1357 N N . THR A 1 211 ? 121.284 5.109 -4.075 1.00 106.57 211 THR A N 1
ATOM 1358 C CA . THR A 1 211 ? 122.610 5.567 -4.476 1.00 104.67 211 THR A CA 1
ATOM 1359 C C . THR A 1 211 ? 122.830 5.363 -5.984 1.00 102.64 211 THR A C 1
ATOM 1360 O O . THR A 1 211 ? 122.331 4.397 -6.567 1.00 106.15 211 THR A O 1
ATOM 1364 N N . GLY A 1 212 ? 123.561 6.288 -6.609 1.00 99.45 212 GLY A N 1
ATOM 1365 C CA . GLY A 1 212 ? 123.986 6.151 -8.010 1.00 92.03 212 GLY A CA 1
ATOM 1366 C C . GLY A 1 212 ? 125.330 5.437 -8.138 1.00 87.34 212 GLY A C 1
ATOM 1367 O O . GLY A 1 212 ? 126.134 5.760 -9.019 1.00 86.46 212 GLY A O 1
ATOM 1368 N N . GLY A 1 213 ? 125.571 4.457 -7.264 1.00 78.62 213 GLY A N 1
ATOM 1369 C CA . GLY A 1 213 ? 126.847 3.744 -7.201 1.00 70.76 213 GLY A CA 1
ATOM 1370 C C . GLY A 1 213 ? 126.993 2.556 -8.145 1.00 64.71 213 GLY A C 1
ATOM 1371 O O . GLY A 1 213 ? 128.017 1.873 -8.110 1.00 63.22 213 GLY A O 1
ATOM 1372 N N . LYS A 1 214 ? 125.983 2.305 -8.984 1.00 58.59 214 LYS A N 1
ATOM 1373 C CA . LYS A 1 214 ? 126.078 1.280 -10.026 1.00 57.42 214 LYS A CA 1
ATOM 1374 C C . LYS A 1 214 ? 127.193 1.575 -11.039 1.00 52.09 214 LYS A C 1
ATOM 1375 O O . LYS A 1 214 ? 127.961 0.687 -11.386 1.00 54.48 214 LYS A O 1
ATOM 1381 N N . ALA A 1 215 ? 127.279 2.817 -11.506 1.00 46.15 215 ALA A N 1
ATOM 1382 C CA . ALA A 1 215 ? 128.330 3.224 -12.447 1.00 44.07 215 ALA A CA 1
ATOM 1383 C C . ALA A 1 215 ? 129.698 3.392 -11.777 1.00 40.83 215 ALA A C 1
ATOM 1384 O O . ALA A 1 215 ? 130.723 3.011 -12.351 1.00 39.93 215 ALA A O 1
ATOM 1386 N N . LEU A 1 216 ? 129.696 3.981 -10.580 1.00 35.74 216 LEU A N 1
ATOM 1387 C CA . LEU A 1 216 ? 130.899 4.147 -9.755 1.00 34.18 216 LEU A CA 1
ATOM 1388 C C . LEU A 1 216 ? 131.649 2.831 -9.522 1.00 33.04 216 LEU A C 1
ATOM 1389 O O . LEU A 1 216 ? 132.874 2.796 -9.513 1.00 33.04 216 LEU A O 1
ATOM 1394 N N . LYS A 1 217 ? 130.901 1.753 -9.347 1.00 32.93 217 LYS A N 1
ATOM 1395 C CA . LYS A 1 217 ? 131.470 0.418 -9.195 1.00 35.67 217 LYS A CA 1
ATOM 1396 C C . LYS A 1 217 ? 132.407 -0.009 -10.359 1.00 35.88 217 LYS A C 1
ATOM 1397 O O . LYS A 1 217 ? 133.451 -0.631 -10.134 1.00 35.42 217 LYS A O 1
ATOM 1403 N N . PHE A 1 218 ? 132.062 0.349 -11.592 1.00 35.67 218 PHE A N 1
ATOM 1404 C CA . PHE A 1 218 ? 132.891 -0.024 -12.752 1.00 37.56 218 PHE A CA 1
ATOM 1405 C C . PHE A 1 218 ? 133.970 1.009 -13.097 1.00 34.21 218 PHE A C 1
ATOM 1406 O O . PHE A 1 218 ? 135.055 0.632 -13.535 1.00 31.84 218 PHE A O 1
ATOM 1414 N N . TYR A 1 219 ? 133.681 2.294 -12.894 1.00 33.55 219 TYR A N 1
ATOM 1415 C CA . TYR A 1 219 ? 134.667 3.359 -13.163 1.00 33.67 219 TYR A CA 1
ATOM 1416 C C . TYR A 1 219 ? 135.776 3.413 -12.113 1.00 32.10 219 TYR A C 1
ATOM 1417 O O . TYR A 1 219 ? 136.898 3.832 -12.408 1.00 32.68 219 TYR A O 1
ATOM 1426 N N . ALA A 1 220 ? 135.468 2.993 -10.890 1.00 30.67 220 ALA A N 1
ATOM 1427 C CA . ALA A 1 220 ? 136.432 3.077 -9.792 1.00 29.64 220 ALA A CA 1
ATOM 1428 C C . ALA A 1 220 ? 137.579 2.136 -10.034 1.00 29.47 220 ALA A C 1
ATOM 1429 O O . ALA A 1 220 ? 137.348 1.002 -10.419 1.00 29.15 220 ALA A O 1
ATOM 1431 N N . SER A 1 221 ? 138.808 2.595 -9.785 1.00 29.42 221 SER A N 1
ATOM 1432 C CA . SER A 1 221 ? 139.986 1.722 -9.811 1.00 29.76 221 SER A CA 1
ATOM 1433 C C . SER A 1 221 ? 140.195 1.007 -8.479 1.00 29.62 221 SER A C 1
ATOM 1434 O O . SER A 1 221 ? 140.819 -0.055 -8.429 1.00 27.25 221 SER A O 1
ATOM 1437 N N . VAL A 1 222 ? 139.724 1.632 -7.400 1.00 29.63 222 VAL A N 1
ATOM 1438 C CA . VAL A 1 222 ? 139.810 1.072 -6.063 1.00 28.28 222 VAL A CA 1
ATOM 1439 C C . VAL A 1 222 ? 138.458 1.225 -5.383 1.00 29.01 222 VAL A C 1
ATOM 1440 O O . VAL A 1 222 ? 137.854 2.284 -5.433 1.00 30.99 222 VAL A O 1
ATOM 1444 N N . ARG A 1 223 ? 137.984 0.166 -4.746 1.00 28.97 223 ARG A N 1
ATOM 1445 C CA . ARG A 1 223 ? 136.766 0.249 -3.962 1.00 28.84 223 ARG A CA 1
ATOM 1446 C C . ARG A 1 223 ? 137.070 -0.342 -2.603 1.00 28.38 223 ARG A C 1
ATOM 1447 O O . ARG A 1 223 ? 137.634 -1.417 -2.522 1.00 27.50 223 ARG A O 1
ATOM 1455 N N . MET A 1 224 ? 136.703 0.379 -1.547 1.00 29.70 224 MET A N 1
ATOM 1456 C CA . MET A 1 224 ? 137.001 -0.016 -0.170 1.00 30.60 224 MET A CA 1
ATOM 1457 C C . MET A 1 224 ? 135.718 -0.088 0.665 1.00 29.26 224 MET A C 1
ATOM 1458 O O . MET A 1 224 ? 134.940 0.866 0.720 1.00 27.71 224 MET A O 1
ATOM 1463 N N . ASP A 1 225 ? 135.524 -1.241 1.298 1.00 29.78 225 ASP A N 1
ATOM 1464 C CA . ASP A 1 225 ? 134.389 -1.531 2.157 1.00 30.44 225 ASP A CA 1
ATOM 1465 C C . ASP A 1 225 ? 134.896 -1.334 3.574 1.00 30.66 225 ASP A C 1
ATOM 1466 O O . ASP A 1 225 ? 135.811 -2.047 4.003 1.00 29.61 225 ASP A O 1
ATOM 1471 N N . VAL A 1 226 ? 134.315 -0.371 4.287 1.00 30.27 226 VAL A N 1
ATOM 1472 C CA . VAL A 1 226 ? 134.784 0.014 5.619 1.00 32.20 226 VAL A CA 1
ATOM 1473 C C . VAL A 1 226 ? 133.741 -0.353 6.680 1.00 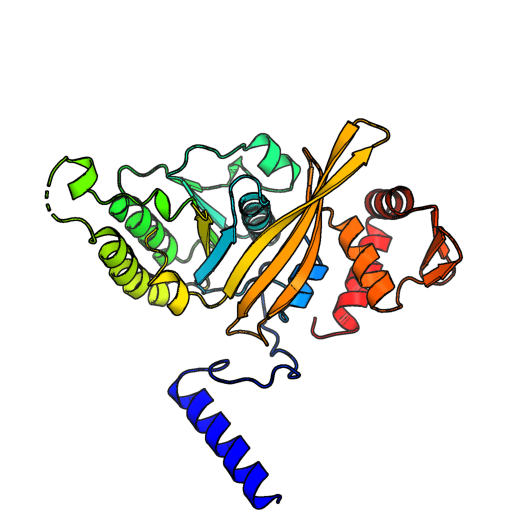34.05 226 VAL A C 1
ATOM 1474 O O . VAL A 1 226 ? 132.582 -0.022 6.503 1.00 33.90 226 VAL A O 1
ATOM 1478 N N . ARG A 1 227 ? 134.136 -1.019 7.768 1.00 36.95 227 ARG A N 1
ATOM 1479 C CA . ARG A 1 227 ? 133.203 -1.316 8.880 1.00 40.96 227 ARG A CA 1
ATOM 1480 C C . ARG A 1 227 ? 133.826 -1.180 10.263 1.00 42.16 227 ARG A C 1
ATOM 1481 O O . ARG A 1 227 ? 135.025 -1.405 10.442 1.00 39.19 227 ARG A O 1
ATOM 1489 N N . ARG A 1 228 ? 132.987 -0.838 11.244 1.00 45.57 228 ARG A N 1
ATOM 1490 C CA . ARG A 1 228 ? 133.351 -0.930 12.662 1.00 48.42 228 ARG A CA 1
ATOM 1491 C C . ARG A 1 228 ? 133.310 -2.382 13.077 1.00 48.40 228 ARG A C 1
ATOM 1492 O O . ARG A 1 228 ? 132.283 -3.027 12.913 1.00 49.45 228 ARG A O 1
ATOM 1500 N N . VAL A 1 229 ? 134.402 -2.892 13.637 1.00 50.32 229 VAL A N 1
ATOM 1501 C CA . VAL A 1 229 ? 134.414 -4.259 14.151 1.00 52.19 229 VAL A CA 1
ATOM 1502 C C . VAL A 1 229 ? 134.010 -4.282 15.621 1.00 53.61 229 VAL A C 1
ATOM 1503 O O . VAL A 1 229 ? 133.022 -4.910 15.976 1.00 59.47 229 VAL A O 1
ATOM 1507 N N . GLU A 1 230 ? 134.775 -3.606 16.472 1.00 56.94 230 GLU A N 1
ATOM 1508 C CA . GLU A 1 230 ? 134.485 -3.567 17.911 1.00 59.61 230 GLU A CA 1
ATOM 1509 C C . GLU A 1 230 ? 134.984 -2.286 18.536 1.00 57.08 230 GLU A C 1
ATOM 1510 O O . GLU A 1 230 ? 135.896 -1.639 18.021 1.00 52.98 230 GLU A O 1
ATOM 1516 N N . THR A 1 231 ? 134.388 -1.941 19.669 1.00 58.02 231 THR A N 1
ATOM 1517 C CA . THR A 1 231 ? 134.712 -0.690 20.339 1.00 60.45 231 THR A CA 1
ATOM 1518 C C . THR A 1 231 ? 135.875 -0.917 21.322 1.00 61.39 231 THR A C 1
ATOM 1519 O O . THR A 1 231 ? 135.900 -1.903 22.051 1.00 60.49 231 THR A O 1
ATOM 1523 N N . LEU A 1 232 ? 136.861 -0.024 21.279 1.00 66.01 232 LEU A N 1
ATOM 1524 C CA . LEU A 1 232 ? 138.066 -0.130 22.100 1.00 71.02 232 LEU A CA 1
ATOM 1525 C C . LEU A 1 232 ? 137.812 0.543 23.447 1.00 79.58 232 LEU A C 1
ATOM 1526 O O . LEU A 1 232 ? 137.425 1.717 23.494 1.00 81.92 232 LEU A O 1
ATOM 1531 N N . LYS A 1 233 ? 138.036 -0.194 24.535 1.00 83.65 233 LYS A N 1
ATOM 1532 C CA . LYS A 1 233 ? 137.681 0.277 25.877 1.00 87.44 233 LYS A CA 1
ATOM 1533 C C . LYS A 1 233 ? 138.882 0.825 26.660 1.00 90.73 233 LYS A C 1
ATOM 1534 O O . LYS A 1 233 ? 140.001 0.313 26.554 1.00 87.63 233 LYS A O 1
ATOM 1536 N N . ASP A 1 234 ? 138.633 1.875 27.439 1.00 93.99 234 ASP A N 1
ATOM 1537 C CA . ASP A 1 234 ? 139.613 2.406 28.383 1.00 99.91 234 ASP A CA 1
ATOM 1538 C C . ASP A 1 234 ? 139.045 2.243 29.792 1.00 101.77 234 ASP A C 1
ATOM 1539 O O . ASP A 1 234 ? 138.434 3.166 30.341 1.00 100.68 234 ASP A O 1
ATOM 1544 N N . GLY A 1 235 ? 139.244 1.057 30.365 1.00 101.55 235 GLY A N 1
ATOM 1545 C CA . GLY A 1 235 ? 138.575 0.682 31.604 1.00 104.08 235 GLY A CA 1
ATOM 1546 C C . GLY A 1 235 ? 137.117 0.395 31.301 1.00 108.29 235 GLY A C 1
ATOM 1547 O O . GLY A 1 235 ? 136.784 -0.703 30.854 1.00 111.49 235 GLY A O 1
ATOM 1548 N N . THR A 1 236 ? 136.255 1.388 31.532 1.00 110.44 236 THR A N 1
ATOM 1549 C CA . THR A 1 236 ? 134.824 1.303 31.195 1.00 108.74 236 THR A CA 1
ATOM 1550 C C . THR A 1 236 ? 134.351 2.388 30.206 1.00 108.49 236 THR A C 1
ATOM 1551 O O . THR A 1 236 ? 133.170 2.425 29.859 1.00 102.31 236 THR A O 1
ATOM 1553 N N . ASN A 1 237 ? 135.266 3.253 29.753 1.00 110.95 237 ASN A N 1
ATOM 1554 C CA . ASN A 1 237 ? 134.940 4.343 28.820 1.00 108.91 237 ASN A CA 1
ATOM 1555 C C . ASN A 1 237 ? 135.510 4.092 27.419 1.00 111.37 237 ASN A C 1
ATOM 1556 O O . ASN A 1 237 ? 136.661 3.669 27.274 1.00 113.05 237 ASN A O 1
ATOM 1558 N N . ALA A 1 238 ? 134.701 4.366 26.394 1.00 108.94 238 ALA A N 1
ATOM 1559 C CA . ALA A 1 238 ? 135.070 4.094 24.997 1.00 103.41 238 ALA A CA 1
ATOM 1560 C C . ALA A 1 238 ? 136.049 5.140 24.457 1.00 98.71 238 ALA A C 1
ATOM 1561 O O . ALA A 1 238 ? 135.855 6.337 24.667 1.00 98.32 238 ALA A O 1
ATOM 1563 N N . VAL A 1 239 ? 137.090 4.684 23.758 1.00 91.41 239 VAL A N 1
ATOM 1564 C CA . VAL A 1 239 ? 138.133 5.578 23.224 1.00 85.81 239 VAL A CA 1
ATOM 1565 C C . VAL A 1 239 ? 138.424 5.363 21.733 1.00 82.59 239 VAL A C 1
ATOM 1566 O O . VAL A 1 239 ? 139.465 5.796 21.222 1.00 79.58 239 VAL A O 1
ATOM 1570 N N . GLY A 1 240 ? 137.499 4.707 21.036 1.00 77.70 240 GLY A N 1
ATOM 1571 C CA . GLY A 1 240 ? 137.671 4.434 19.618 1.00 72.82 240 GLY A CA 1
ATOM 1572 C C . GLY A 1 240 ? 136.998 3.161 19.149 1.00 66.56 240 GLY A C 1
ATOM 1573 O O . GLY A 1 240 ? 136.210 2.546 19.881 1.00 62.16 240 GLY A O 1
ATOM 1574 N N . ASN A 1 241 ? 137.304 2.783 17.907 1.00 56.34 241 ASN A N 1
ATOM 1575 C CA . ASN A 1 241 ? 136.803 1.545 17.325 1.00 51.04 241 ASN A CA 1
ATOM 1576 C C . ASN A 1 241 ? 137.885 0.859 16.524 1.00 47.04 241 ASN A C 1
ATOM 1577 O O . ASN A 1 241 ? 138.627 1.512 15.787 1.00 44.57 241 ASN A O 1
ATOM 1582 N N . ARG A 1 242 ? 137.986 -0.458 16.678 1.00 43.00 242 ARG A N 1
ATOM 1583 C CA . ARG A 1 242 ? 138.714 -1.264 15.714 1.00 43.60 242 ARG A CA 1
ATOM 1584 C C . ARG A 1 242 ? 137.912 -1.226 14.388 1.00 40.07 242 ARG A C 1
ATOM 1585 O O . ARG A 1 242 ? 136.690 -1.411 14.374 1.00 37.08 242 ARG A O 1
ATOM 1593 N N . THR A 1 243 ? 138.623 -0.945 13.298 1.00 38.25 243 THR A N 1
ATOM 1594 C CA . THR A 1 243 ? 138.037 -0.696 11.979 1.00 36.84 243 THR A CA 1
ATOM 1595 C C . THR A 1 243 ? 138.617 -1.702 10.980 1.00 35.86 243 THR A C 1
ATOM 1596 O O . THR A 1 243 ? 139.813 -1.956 10.988 1.00 33.19 243 THR A O 1
ATOM 1600 N N . ARG A 1 244 ? 137.750 -2.271 10.143 1.00 34.54 244 ARG A N 1
ATOM 1601 C CA . ARG A 1 244 ? 138.133 -3.236 9.117 1.00 34.14 244 ARG A CA 1
ATOM 1602 C C . ARG A 1 244 ? 137.825 -2.685 7.736 1.00 31.52 244 ARG A C 1
ATOM 1603 O O . ARG A 1 244 ? 136.725 -2.209 7.473 1.00 30.20 244 ARG A O 1
ATOM 1611 N N . VAL A 1 245 ? 138.804 -2.767 6.851 1.00 31.06 245 VAL A N 1
ATOM 1612 C CA . VAL A 1 245 ? 138.623 -2.349 5.469 1.00 30.97 245 VAL A CA 1
ATOM 1613 C C . VAL A 1 245 ? 138.956 -3.515 4.565 1.00 30.37 245 VAL A C 1
ATOM 1614 O O . VAL A 1 245 ? 139.991 -4.162 4.738 1.00 30.23 245 VAL A O 1
ATOM 1618 N N . LYS A 1 246 ? 138.063 -3.813 3.630 1.00 31.46 246 LYS A N 1
ATOM 1619 C CA . LYS A 1 246 ? 138.364 -4.788 2.581 1.00 30.71 246 LYS A CA 1
ATOM 1620 C C . LYS A 1 246 ? 138.453 -4.046 1.258 1.00 30.37 246 LYS A C 1
ATOM 1621 O O . LYS A 1 246 ? 137.566 -3.252 0.936 1.00 30.06 246 LYS A O 1
ATOM 1627 N N . VAL A 1 247 ? 139.528 -4.282 0.509 1.00 29.69 247 VAL A N 1
ATOM 1628 C CA . VAL A 1 247 ? 139.691 -3.676 -0.809 1.00 28.99 247 VAL A CA 1
ATOM 1629 C C . VAL A 1 247 ? 139.006 -4.599 -1.815 1.00 29.75 247 VAL A C 1
ATOM 1630 O O . VAL A 1 247 ? 139.615 -5.514 -2.356 1.00 31.66 247 VAL A O 1
ATOM 1634 N N . VAL A 1 248 ? 137.728 -4.355 -2.050 1.00 29.39 248 VAL A N 1
ATOM 1635 C CA . VAL A 1 248 ? 136.904 -5.283 -2.833 1.00 29.25 248 VAL A CA 1
ATOM 1636 C C . VAL A 1 248 ? 137.185 -5.193 -4.324 1.00 29.10 248 VAL A C 1
ATOM 1637 O O . VAL A 1 248 ? 136.942 -6.144 -5.052 1.00 29.05 248 VAL A O 1
ATOM 1641 N N . LYS A 1 249 ? 137.684 -4.038 -4.757 1.00 29.11 249 LYS A N 1
ATOM 1642 C CA . LYS A 1 249 ? 138.111 -3.829 -6.129 1.00 29.44 249 LYS A CA 1
ATOM 1643 C C . LYS A 1 249 ? 139.451 -3.112 -6.133 1.00 29.23 249 LYS A C 1
ATOM 1644 O O . LYS A 1 249 ? 139.627 -2.134 -5.403 1.00 30.01 249 LYS A O 1
ATOM 1650 N N . ASN A 1 250 ? 140.383 -3.593 -6.953 1.00 28.86 250 ASN A N 1
ATOM 1651 C CA . ASN A 1 250 ? 141.703 -2.974 -7.076 1.00 29.11 250 ASN A CA 1
ATOM 1652 C C . ASN A 1 250 ? 142.331 -3.248 -8.429 1.00 30.08 250 ASN A C 1
ATOM 1653 O O . ASN A 1 250 ? 142.798 -4.352 -8.686 1.00 29.52 250 ASN A O 1
ATOM 1658 N N .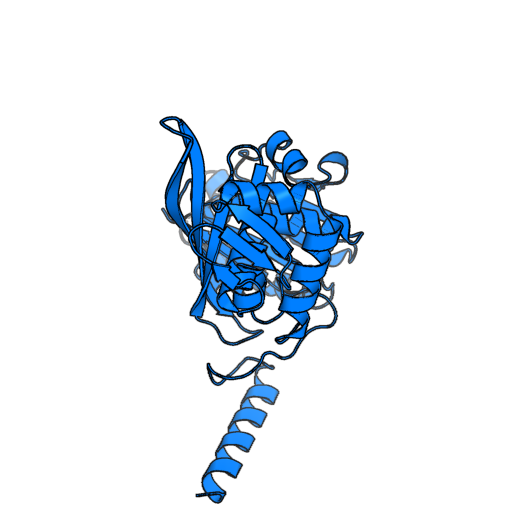 LYS A 1 251 ? 142.381 -2.225 -9.271 1.00 32.45 251 LYS A N 1
ATOM 1659 C CA . LYS A 1 251 ? 142.985 -2.331 -10.594 1.00 34.39 251 LYS A CA 1
ATOM 1660 C C . LYS A 1 251 ? 144.497 -2.089 -10.609 1.00 35.33 251 LYS A C 1
ATOM 1661 O O . LYS A 1 251 ? 145.129 -2.200 -11.662 1.00 35.14 251 LYS A O 1
ATOM 1667 N N . CYS A 1 252 ? 145.074 -1.781 -9.454 1.00 34.33 252 CYS A N 1
ATOM 1668 C CA . CYS A 1 252 ? 146.478 -1.422 -9.364 1.00 35.94 252 CYS A CA 1
ATOM 1669 C C . CYS A 1 252 ? 147.279 -2.537 -8.748 1.00 36.17 252 CYS A C 1
ATOM 1670 O O . CYS A 1 252 ? 148.506 -2.490 -8.747 1.00 38.14 252 CYS A O 1
ATOM 1673 N N . SER A 1 253 ? 146.596 -3.531 -8.198 1.00 34.85 253 SER A N 1
ATOM 1674 C CA . SER A 1 253 ? 147.262 -4.553 -7.401 1.00 34.09 253 SER A CA 1
ATOM 1675 C C . SER A 1 253 ? 146.218 -5.599 -7.014 1.00 33.22 253 SER A C 1
ATOM 1676 O O . SER A 1 253 ? 145.017 -5.315 -7.062 1.00 31.82 253 SER A O 1
ATOM 1679 N N . PRO A 1 254 ? 146.652 -6.823 -6.670 1.00 32.49 254 PRO A N 1
ATOM 1680 C CA . PRO A 1 254 ? 145.638 -7.848 -6.427 1.00 33.12 254 PRO A CA 1
ATOM 1681 C C . PRO A 1 254 ? 144.532 -7.438 -5.426 1.00 31.18 254 PRO A C 1
ATOM 1682 O O . PRO A 1 254 ? 144.830 -6.955 -4.344 1.00 30.01 254 PRO A O 1
ATOM 1686 N N . PRO A 1 255 ? 143.258 -7.640 -5.791 1.00 30.95 255 PRO A N 1
ATOM 1687 C CA . PRO A 1 255 ? 142.157 -7.231 -4.931 1.00 29.38 255 PRO A CA 1
ATOM 1688 C C . PRO A 1 255 ? 141.862 -8.213 -3.810 1.00 29.54 255 PRO A C 1
ATOM 1689 O O . PRO A 1 255 ? 142.528 -9.230 -3.678 1.00 28.73 255 PRO A O 1
ATOM 1693 N N . PHE A 1 256 ? 140.872 -7.858 -2.998 1.00 31.18 256 PHE A N 1
ATOM 1694 C CA . PHE A 1 256 ? 140.304 -8.699 -1.941 1.00 31.92 256 PHE A CA 1
ATOM 1695 C C . PHE A 1 256 ? 141.106 -8.760 -0.634 1.00 33.75 256 PHE A C 1
ATOM 1696 O O . PHE A 1 256 ? 140.724 -9.477 0.300 1.00 34.22 256 PHE A O 1
ATOM 1704 N N . LYS A 1 257 ? 142.171 -7.972 -0.547 1.00 33.60 257 LYS A N 1
ATOM 1705 C CA . LYS A 1 257 ? 142.945 -7.868 0.679 1.00 35.18 257 LYS A CA 1
ATOM 1706 C C . LYS A 1 257 ? 142.168 -7.083 1.731 1.00 35.13 257 LYS A C 1
ATOM 1707 O O . LYS A 1 257 ? 141.350 -6.211 1.404 1.00 33.80 257 LYS A O 1
ATOM 1713 N N . GLN A 1 258 ? 142.415 -7.378 2.996 1.00 35.54 258 GLN A N 1
ATOM 1714 C CA . GLN A 1 258 ? 141.854 -6.537 4.024 1.00 39.23 258 GLN A CA 1
ATOM 1715 C C . GLN A 1 258 ? 142.829 -6.119 5.112 1.00 36.43 258 GLN A C 1
ATOM 1716 O O . GLN A 1 258 ? 143.885 -6.706 5.281 1.00 36.33 258 GLN A O 1
ATOM 1722 N N . ALA A 1 259 ? 142.467 -5.052 5.808 1.00 35.46 259 ALA A N 1
ATOM 1723 C CA . ALA A 1 259 ? 143.282 -4.513 6.885 1.00 35.24 259 ALA A CA 1
ATOM 1724 C C . ALA A 1 259 ? 142.414 -4.124 8.063 1.00 35.91 259 ALA A C 1
ATOM 1725 O O . ALA A 1 259 ? 141.225 -3.811 7.919 1.00 36.13 259 ALA A O 1
ATOM 1727 N N . GLU A 1 260 ? 143.014 -4.175 9.239 1.00 36.56 260 GLU A N 1
ATOM 1728 C CA . GLU A 1 260 ? 142.404 -3.607 10.413 1.00 37.96 260 GLU A CA 1
ATOM 1729 C C . GLU A 1 260 ? 143.328 -2.550 10.970 1.00 36.29 260 GLU A C 1
ATOM 1730 O O . GLU A 1 260 ? 144.516 -2.572 10.731 1.00 37.20 260 GLU A O 1
ATOM 1736 N N . PHE A 1 261 ? 142.749 -1.590 11.666 1.00 37.53 261 PHE A N 1
ATOM 1737 C CA . PHE A 1 261 ? 143.495 -0.521 12.311 1.00 35.84 261 PHE A CA 1
ATOM 1738 C C . PHE A 1 261 ? 142.550 0.130 13.307 1.00 36.75 261 PHE A C 1
ATOM 1739 O O . PHE A 1 261 ? 141.386 -0.258 13.378 1.00 36.00 261 PHE A O 1
ATOM 1747 N N . ASP A 1 262 ? 143.030 1.110 14.068 1.00 37.28 262 ASP A N 1
ATOM 1748 C CA . ASP A 1 262 ? 142.196 1.745 15.089 1.00 38.32 262 ASP A CA 1
ATOM 1749 C C . ASP A 1 262 ? 141.829 3.151 14.692 1.00 36.22 262 ASP A C 1
ATOM 1750 O O . ASP A 1 262 ? 142.655 3.888 14.180 1.00 36.73 262 ASP A O 1
ATOM 1755 N N . ILE A 1 263 ? 140.582 3.522 14.936 1.00 37.23 263 ILE A N 1
ATOM 1756 C CA . ILE A 1 263 ? 140.186 4.917 14.869 1.00 40.32 263 ILE A CA 1
ATOM 1757 C C . ILE A 1 263 ? 139.920 5.351 16.300 1.00 40.39 263 ILE A C 1
ATOM 1758 O O . ILE A 1 263 ? 139.012 4.839 16.957 1.00 40.37 263 ILE A O 1
ATOM 1763 N N . LEU A 1 264 ? 140.739 6.269 16.791 1.00 43.75 264 LEU A N 1
ATOM 1764 C CA . LEU A 1 264 ? 140.630 6.726 18.180 1.00 46.98 264 LEU A CA 1
ATOM 1765 C C . LEU A 1 264 ? 139.781 7.982 18.229 1.00 47.05 264 LEU A C 1
ATOM 1766 O O . LEU A 1 264 ? 140.009 8.931 17.480 1.00 46.20 264 LEU A O 1
ATOM 1771 N N . TYR A 1 265 ? 138.780 7.979 19.097 1.00 51.04 265 TYR A N 1
ATOM 1772 C CA . TYR A 1 265 ? 137.897 9.125 19.209 1.00 53.91 265 TYR A CA 1
ATOM 1773 C C . TYR A 1 265 ? 138.714 10.396 19.349 1.00 47.57 265 TYR A C 1
ATOM 1774 O O . TYR A 1 265 ? 139.725 10.420 20.041 1.00 44.74 265 TYR A O 1
ATOM 1783 N N . GLY A 1 266 ? 138.290 11.438 18.648 1.00 44.62 266 GLY A N 1
ATOM 1784 C CA . GLY A 1 266 ? 138.975 12.716 18.689 1.00 44.75 266 GLY A CA 1
ATOM 1785 C C . GLY A 1 266 ? 140.326 12.792 17.995 1.00 47.61 266 GLY A C 1
ATOM 1786 O O . GLY A 1 266 ? 140.869 13.887 17.850 1.00 49.27 266 GLY A O 1
ATOM 1787 N N . LYS A 1 267 ? 140.873 11.660 17.542 1.00 47.74 267 LYS A N 1
ATOM 1788 C CA . LYS A 1 267 ? 142.253 11.630 17.022 1.00 48.29 267 LYS A CA 1
ATOM 1789 C C . LYS A 1 267 ? 142.401 11.068 15.611 1.00 43.61 267 LYS A C 1
ATOM 1790 O O . LYS A 1 267 ? 143.266 11.508 14.858 1.00 40.32 267 LYS A O 1
ATOM 1796 N N . GLY A 1 268 ? 141.587 10.077 15.270 1.00 42.30 268 GLY A N 1
ATOM 1797 C CA . GLY A 1 268 ? 141.649 9.460 13.962 1.00 40.76 268 GLY A CA 1
ATOM 1798 C C . GLY A 1 268 ? 142.364 8.129 13.986 1.00 40.04 268 GLY A C 1
ATOM 1799 O O . GLY A 1 268 ? 142.421 7.453 15.016 1.00 39.51 268 GLY A O 1
ATOM 1800 N N . ILE A 1 269 ? 142.868 7.743 12.818 1.00 39.31 269 ILE A N 1
ATOM 1801 C CA . ILE A 1 269 ? 143.524 6.464 12.613 1.00 40.05 269 ILE A CA 1
ATOM 1802 C C . ILE A 1 269 ? 144.853 6.450 13.350 1.00 38.46 269 ILE A C 1
ATOM 1803 O O . ILE A 1 269 ? 145.714 7.293 13.094 1.00 37.39 269 ILE A O 1
ATOM 1808 N N . SER A 1 270 ? 145.013 5.487 14.249 1.00 38.28 270 SER A N 1
ATOM 1809 C CA . SER A 1 270 ? 146.271 5.325 14.988 1.00 39.46 270 SER A CA 1
ATOM 1810 C C . SER A 1 270 ? 147.365 4.740 14.090 1.00 37.72 270 SER A C 1
ATOM 1811 O O . SER A 1 270 ? 147.430 3.520 13.875 1.00 37.29 270 SER A O 1
ATOM 1814 N N . ARG A 1 271 ? 148.196 5.629 13.557 1.00 35.32 271 ARG A N 1
ATOM 1815 C CA . ARG A 1 271 ? 149.342 5.254 12.746 1.00 37.37 271 ARG A CA 1
ATOM 1816 C C . ARG A 1 271 ? 150.289 4.338 13.519 1.00 38.88 271 ARG A C 1
ATOM 1817 O O . ARG A 1 271 ? 150.807 3.363 12.982 1.00 39.20 271 ARG A O 1
ATOM 1825 N N . GLU A 1 272 ? 150.499 4.668 14.786 1.00 40.79 272 GLU A N 1
ATOM 1826 C CA . GLU A 1 272 ? 151.448 3.965 15.628 1.00 42.06 272 GLU A CA 1
ATOM 1827 C C . GLU A 1 272 ? 150.942 2.571 15.946 1.00 39.05 272 GLU A C 1
ATOM 1828 O O . GLU A 1 272 ? 151.703 1.611 15.896 1.00 39.26 272 GLU A O 1
ATOM 1834 N N . GLY A 1 273 ? 149.655 2.462 16.256 1.00 39.70 273 GLY A N 1
ATOM 1835 C CA . GLY A 1 273 ? 149.008 1.158 16.468 1.00 39.28 273 GLY A CA 1
ATOM 1836 C C . GLY A 1 273 ? 149.150 0.252 15.255 1.00 39.12 273 GLY A C 1
ATOM 1837 O O . GLY A 1 273 ? 149.347 -0.956 15.384 1.00 37.99 273 GLY A O 1
ATOM 1838 N N . SER A 1 274 ? 149.094 0.844 14.071 1.00 38.85 274 SER A N 1
ATOM 1839 C CA . SER A 1 274 ? 149.165 0.069 12.844 1.00 41.04 274 SER A CA 1
ATOM 1840 C C . SER A 1 274 ? 150.601 -0.353 12.528 1.00 41.39 274 SER A C 1
ATOM 1841 O O . SER A 1 274 ? 150.833 -1.439 11.986 1.00 39.88 274 SER A O 1
ATOM 1844 N N . LEU A 1 275 ? 151.559 0.513 12.853 1.00 39.68 275 LEU A N 1
ATOM 1845 C CA . LEU A 1 275 ? 152.970 0.159 12.755 1.00 40.21 275 LEU A CA 1
ATOM 1846 C C . LEU A 1 275 ? 153.308 -1.039 13.621 1.00 38.24 275 LEU A C 1
ATOM 1847 O O . LEU A 1 275 ? 154.041 -1.916 13.200 1.00 39.07 275 LEU A O 1
ATOM 1852 N N . ILE A 1 276 ? 152.764 -1.068 14.827 1.00 38.53 276 ILE A N 1
ATOM 1853 C CA . ILE A 1 276 ? 152.917 -2.204 15.724 1.00 40.37 276 ILE A CA 1
ATOM 1854 C C . ILE A 1 276 ? 152.330 -3.492 15.121 1.00 43.97 276 ILE A C 1
ATOM 1855 O O . ILE A 1 276 ? 153.011 -4.514 15.060 1.00 42.96 276 ILE A O 1
ATOM 1860 N N . ASP A 1 277 ? 151.084 -3.426 14.658 1.00 44.49 277 ASP A N 1
ATOM 1861 C CA . ASP A 1 277 ? 150.407 -4.588 14.077 1.00 43.54 277 ASP A CA 1
ATOM 1862 C C . ASP A 1 277 ? 151.196 -5.221 12.935 1.00 41.82 277 ASP A C 1
ATOM 1863 O O . ASP A 1 277 ? 151.439 -6.419 12.938 1.00 41.38 277 ASP A O 1
ATOM 1868 N N . MET A 1 278 ? 151.592 -4.406 11.966 1.00 40.62 278 MET A N 1
ATOM 1869 C CA . MET A 1 278 ? 152.349 -4.889 10.816 1.00 41.71 278 MET A CA 1
ATOM 1870 C C . MET A 1 278 ? 153.793 -5.212 11.186 1.00 42.65 278 MET A C 1
ATOM 1871 O O . MET A 1 278 ? 154.435 -6.040 10.529 1.00 44.38 278 MET A O 1
ATOM 1876 N N . GLY A 1 279 ? 154.307 -4.536 12.212 1.00 41.41 279 GLY A N 1
ATOM 1877 C CA . GLY A 1 279 ? 155.590 -4.873 12.789 1.00 40.36 279 GLY A CA 1
ATOM 1878 C C . GLY A 1 279 ? 155.587 -6.314 13.243 1.00 41.43 279 GLY A C 1
ATOM 1879 O O . GLY A 1 279 ? 156.441 -7.093 12.809 1.00 37.96 279 GLY A O 1
ATOM 1880 N N . VAL A 1 280 ? 154.613 -6.690 14.082 1.00 43.57 280 VAL A N 1
ATOM 1881 C CA . VAL A 1 280 ? 154.560 -8.073 14.582 1.00 47.07 280 VAL A CA 1
ATOM 1882 C C . VAL A 1 280 ? 154.186 -9.050 13.465 1.00 49.48 280 VAL A C 1
ATOM 1883 O O . VAL A 1 280 ? 154.786 -10.119 13.362 1.00 49.27 280 VAL A O 1
ATOM 1887 N N . ASP A 1 281 ? 153.234 -8.671 12.614 1.00 53.02 281 ASP A N 1
ATOM 1888 C CA . ASP A 1 281 ? 152.876 -9.480 11.447 1.00 53.77 281 ASP A CA 1
ATOM 1889 C C . ASP A 1 281 ? 154.104 -9.835 10.613 1.00 50.42 281 ASP A C 1
ATOM 1890 O O . ASP A 1 281 ? 154.228 -10.958 10.153 1.00 51.16 281 ASP A O 1
ATOM 1895 N N . GLN A 1 282 ? 154.998 -8.872 10.416 1.00 47.64 282 GLN A N 1
ATOM 1896 C CA . GLN A 1 282 ? 156.190 -9.074 9.596 1.00 49.90 282 GLN A CA 1
ATOM 1897 C C . GLN A 1 282 ? 157.412 -9.600 10.376 1.00 50.91 282 GLN A C 1
ATOM 1898 O O . GLN A 1 282 ? 158.505 -9.692 9.820 1.00 48.93 282 GLN A O 1
ATOM 1904 N N . GLY A 1 283 ? 157.239 -9.931 11.654 1.00 52.92 283 GLY A N 1
ATOM 1905 C CA . GLY A 1 283 ? 158.351 -10.421 12.478 1.00 55.85 283 GLY A CA 1
ATOM 1906 C C . GLY A 1 283 ? 159.402 -9.389 12.872 1.00 56.36 283 GLY A C 1
ATOM 1907 O O . GLY A 1 283 ? 160.358 -9.722 13.575 1.00 60.95 283 GLY A O 1
ATOM 1908 N N . LEU A 1 284 ? 159.225 -8.147 12.425 1.00 56.18 284 LEU A N 1
ATOM 1909 C CA . LEU A 1 284 ? 160.132 -7.042 12.739 1.00 56.03 284 LEU A CA 1
ATOM 1910 C C . LEU A 1 284 ? 160.033 -6.620 14.195 1.00 55.24 284 LEU A C 1
ATOM 1911 O O . LEU A 1 284 ? 160.995 -6.111 14.763 1.00 56.42 284 LEU A O 1
ATOM 1916 N N . ILE A 1 285 ? 158.851 -6.805 14.772 1.00 53.81 285 ILE A N 1
ATOM 1917 C CA . ILE A 1 285 ? 158.612 -6.583 16.182 1.00 52.53 285 ILE A CA 1
ATOM 1918 C C . ILE A 1 285 ? 158.314 -7.953 16.755 1.00 53.59 285 ILE A C 1
ATOM 1919 O O . ILE A 1 285 ? 157.432 -8.647 16.254 1.00 51.00 285 ILE A O 1
ATOM 1924 N N . ARG A 1 286 ? 159.053 -8.336 17.792 1.00 56.18 286 ARG A N 1
ATOM 1925 C CA . ARG A 1 286 ? 158.868 -9.629 18.436 1.00 58.50 286 ARG A CA 1
ATOM 1926 C C . ARG A 1 286 ? 158.092 -9.417 19.727 1.00 62.13 286 ARG A C 1
ATOM 1927 O O . ARG A 1 286 ? 157.971 -8.289 20.213 1.00 59.75 286 ARG A O 1
ATOM 1931 N N . LYS A 1 287 ? 157.575 -10.516 20.271 1.00 71.26 287 LYS A N 1
ATOM 1932 C CA . LYS A 1 287 ? 156.715 -10.508 21.453 1.00 73.82 287 LYS A CA 1
ATOM 1933 C C . LYS A 1 287 ? 157.296 -11.443 22.518 1.00 79.61 287 LYS A C 1
ATOM 1934 O O . LYS A 1 287 ? 157.329 -12.657 22.321 1.00 88.55 287 LYS A O 1
ATOM 1938 N N . SER A 1 288 ? 157.770 -10.884 23.631 1.00 81.02 288 SER A N 1
ATOM 1939 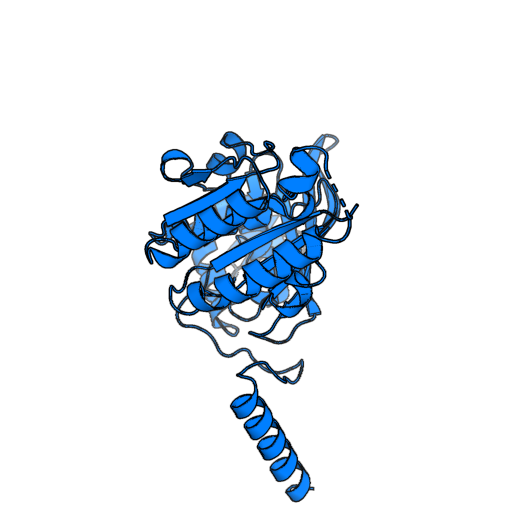C CA . SER A 1 288 ? 158.154 -11.692 24.798 1.00 85.20 288 SER A CA 1
ATOM 1940 C C . SER A 1 288 ? 157.195 -11.407 25.963 1.00 85.42 288 SER A C 1
ATOM 1941 O O . SER A 1 288 ? 157.431 -10.512 26.777 1.00 84.88 288 SER A O 1
ATOM 1944 N N . GLY A 1 289 ? 156.113 -12.181 26.026 1.00 83.33 289 GLY A N 1
ATOM 1945 C CA . GLY A 1 289 ? 155.018 -11.922 26.963 1.00 83.44 289 GLY A CA 1
ATOM 1946 C C . GLY A 1 289 ? 154.079 -10.856 26.416 1.00 82.74 289 GLY A C 1
ATOM 1947 O O . GLY A 1 289 ? 153.764 -10.849 25.226 1.00 84.37 289 GLY A O 1
ATOM 1948 N N . ALA A 1 290 ? 153.627 -9.955 27.288 1.00 79.86 290 ALA A N 1
ATOM 1949 C CA . ALA A 1 290 ? 152.853 -8.784 26.868 1.00 74.71 290 ALA A CA 1
ATOM 1950 C C . ALA A 1 290 ? 153.772 -7.681 26.336 1.00 71.21 290 ALA A C 1
ATOM 1951 O O . ALA A 1 290 ? 153.295 -6.671 25.805 1.00 66.28 290 ALA A O 1
ATOM 1953 N N . TRP A 1 291 ? 155.082 -7.878 26.499 1.00 69.95 291 TRP A N 1
ATOM 1954 C CA . TRP A 1 291 ? 156.097 -6.944 26.013 1.00 68.34 291 TRP A CA 1
ATOM 1955 C C . TRP A 1 291 ? 156.303 -7.046 24.509 1.00 62.57 291 TRP A C 1
ATOM 1956 O O . TRP A 1 291 ? 156.591 -8.120 23.988 1.00 65.52 291 TRP A O 1
ATOM 1967 N N . PHE A 1 292 ? 156.171 -5.917 23.826 1.00 58.91 292 PHE A N 1
ATOM 1968 C CA . PHE A 1 292 ? 156.560 -5.806 22.429 1.00 56.39 292 PHE A CA 1
ATOM 1969 C C . PHE A 1 292 ? 158.012 -5.338 22.385 1.00 53.10 292 PHE A C 1
ATOM 1970 O O . PHE A 1 292 ? 158.401 -4.448 23.144 1.00 53.02 292 PHE A O 1
ATOM 1978 N N . THR A 1 293 ? 158.812 -5.938 21.507 1.00 49.73 293 THR A N 1
ATOM 1979 C CA . THR A 1 293 ? 160.228 -5.609 21.415 1.00 48.52 293 THR A CA 1
ATOM 1980 C C . THR A 1 293 ? 160.658 -5.335 19.977 1.00 48.17 293 THR A C 1
ATOM 1981 O O . THR A 1 293 ? 160.089 -5.865 19.028 1.00 46.78 293 THR A O 1
ATOM 1985 N N . TYR A 1 294 ? 161.679 -4.499 19.837 1.00 47.30 294 TYR A N 1
ATOM 1986 C CA . TYR A 1 294 ? 162.206 -4.130 18.542 1.00 46.98 294 TYR A CA 1
ATOM 1987 C C . TYR A 1 294 ? 163.728 -4.063 18.608 1.00 48.62 294 TYR A C 1
ATOM 1988 O O . TYR A 1 294 ? 164.284 -3.156 19.233 1.00 48.00 294 TYR A O 1
ATOM 1997 N N . GLU A 1 295 ? 164.384 -5.022 17.955 1.00 52.51 295 GLU A N 1
ATOM 1998 C CA . GLU A 1 295 ? 165.857 -5.120 17.917 1.00 58.04 295 GLU A CA 1
ATOM 1999 C C . GLU A 1 295 ? 166.465 -5.235 19.321 1.00 58.16 295 GLU A C 1
ATOM 2000 O O . GLU A 1 295 ? 167.439 -4.558 19.653 1.00 58.92 295 GLU A O 1
ATOM 2006 N N . GLY A 1 296 ? 165.868 -6.088 20.150 1.00 58.21 296 GLY A N 1
ATOM 2007 C CA . GLY A 1 296 ? 166.336 -6.284 21.515 1.00 59.11 296 GLY A CA 1
ATOM 2008 C C . GLY A 1 296 ? 165.991 -5.146 22.460 1.00 59.95 296 GLY A C 1
ATOM 2009 O O . GLY A 1 296 ? 166.173 -5.271 23.664 1.00 60.71 296 GLY A O 1
ATOM 2010 N N . GLU A 1 297 ? 165.498 -4.037 21.918 1.00 58.70 297 GLU A N 1
ATOM 2011 C CA . GLU A 1 297 ? 165.058 -2.901 22.714 1.00 60.18 297 GLU A CA 1
ATOM 2012 C C . GLU A 1 297 ? 163.558 -3.106 22.979 1.00 58.60 297 GLU A C 1
ATOM 2013 O O . GLU A 1 297 ? 162.849 -3.685 22.151 1.00 58.36 297 GLU A O 1
ATOM 2019 N N . GLN A 1 298 ? 163.072 -2.662 24.135 1.00 54.82 298 GLN A N 1
ATOM 2020 C CA . GLN A 1 298 ? 161.660 -2.843 24.469 1.00 54.97 298 GLN A CA 1
ATOM 2021 C C . GLN A 1 298 ? 160.818 -1.614 24.111 1.00 54.84 298 GLN A C 1
ATOM 2022 O O . GLN A 1 298 ? 161.227 -0.474 24.345 1.00 55.00 298 GLN A O 1
ATOM 2028 N N . LEU A 1 299 ? 159.645 -1.860 23.531 1.00 51.87 299 LEU A N 1
ATOM 2029 C CA . LEU A 1 299 ? 158.752 -0.793 23.095 1.00 51.04 299 LEU A CA 1
ATOM 2030 C C . LEU A 1 299 ? 157.725 -0.488 24.173 1.00 50.88 299 LEU A C 1
ATOM 2031 O O . LEU A 1 299 ? 157.461 0.675 24.485 1.00 56.29 299 LEU A O 1
ATOM 2036 N N . GLY A 1 300 ? 157.142 -1.531 24.742 1.00 50.81 300 GLY A N 1
ATOM 2037 C CA . GLY A 1 300 ? 156.195 -1.348 25.825 1.00 51.89 300 GLY A CA 1
ATOM 2038 C C . GLY A 1 300 ? 155.560 -2.638 26.277 1.00 53.13 300 GLY A C 1
ATOM 2039 O O . GLY A 1 300 ? 155.624 -3.648 25.583 1.00 50.80 300 GLY A O 1
ATOM 2040 N N . GLN A 1 301 ? 154.949 -2.591 27.453 1.00 58.49 301 GLN A N 1
ATOM 2041 C CA . GLN A 1 301 ? 154.171 -3.703 27.978 1.00 63.79 301 GLN A CA 1
ATOM 2042 C C . GLN A 1 301 ? 152.704 -3.455 27.634 1.00 61.39 301 GLN A C 1
ATOM 2043 O O . GLN A 1 301 ? 152.116 -2.482 28.102 1.00 62.20 301 GLN A O 1
ATOM 2049 N N . GLY A 1 302 ? 152.119 -4.319 26.810 1.00 60.22 302 GLY A N 1
ATOM 2050 C CA . GLY A 1 302 ? 150.765 -4.089 26.305 1.00 61.63 302 GLY A CA 1
ATOM 2051 C C . GLY A 1 302 ? 150.751 -3.079 25.171 1.00 61.91 302 GLY A C 1
ATOM 2052 O O . GLY A 1 302 ? 151.658 -2.245 25.056 1.00 61.48 302 GLY A O 1
ATOM 2053 N N . LYS A 1 303 ? 149.713 -3.148 24.337 1.00 63.63 303 LYS A N 1
ATOM 2054 C CA . LYS A 1 303 ? 149.642 -2.362 23.095 1.00 63.43 303 LYS A CA 1
ATOM 2055 C C . LYS A 1 303 ? 149.684 -0.845 23.294 1.00 62.07 303 LYS A C 1
ATOM 2056 O O . LYS A 1 303 ? 150.395 -0.145 22.571 1.00 60.06 303 LYS A O 1
ATOM 2062 N N . GLU A 1 304 ? 148.926 -0.329 24.256 1.00 61.77 304 GLU A N 1
ATOM 2063 C CA . GLU A 1 304 ? 148.876 1.126 24.466 1.00 63.00 304 GLU A CA 1
ATOM 2064 C C . GLU A 1 304 ? 150.239 1.745 24.794 1.00 61.05 304 GLU A C 1
ATOM 2065 O O . GLU A 1 304 ? 150.562 2.834 24.302 1.00 60.67 304 GLU A O 1
ATOM 2071 N N . ASN A 1 305 ? 151.024 1.062 25.627 1.00 58.36 305 ASN A N 1
ATOM 2072 C CA . ASN A 1 305 ? 152.357 1.546 25.986 1.00 56.76 305 ASN A CA 1
ATOM 2073 C C . ASN A 1 305 ? 153.284 1.548 24.782 1.00 53.60 305 ASN A C 1
ATOM 2074 O O . ASN A 1 305 ? 154.004 2.521 24.530 1.00 50.21 305 ASN A O 1
ATOM 2079 N N . ALA A 1 306 ? 153.253 0.447 24.042 1.00 51.87 306 ALA A N 1
ATOM 2080 C CA . ALA A 1 306 ? 154.002 0.337 22.803 1.00 52.06 306 ALA A CA 1
ATOM 2081 C C . ALA A 1 306 ? 153.546 1.392 21.797 1.00 52.54 306 ALA A C 1
ATOM 2082 O O . ALA A 1 306 ? 154.377 2.032 21.152 1.00 51.83 306 ALA A O 1
ATOM 2084 N N . ARG A 1 307 ? 152.231 1.581 21.680 1.00 54.93 307 ARG A N 1
ATOM 2085 C CA . ARG A 1 307 ? 151.671 2.637 20.840 1.00 55.05 307 ARG A CA 1
ATOM 2086 C C . ARG A 1 307 ? 152.165 3.996 21.309 1.00 55.00 307 ARG A C 1
ATOM 2087 O O . ARG A 1 307 ? 152.625 4.816 20.502 1.00 49.94 307 ARG A O 1
ATOM 2095 N N . ASN A 1 308 ? 152.048 4.239 22.614 1.00 60.70 308 ASN A N 1
ATOM 2096 C CA . ASN A 1 308 ? 152.431 5.538 23.193 1.00 61.79 308 ASN A CA 1
ATOM 2097 C C . ASN A 1 308 ? 153.913 5.819 23.017 1.00 57.86 308 ASN A C 1
ATOM 2098 O O . ASN A 1 308 ? 154.301 6.942 22.670 1.00 53.94 308 ASN A O 1
ATOM 2103 N N . PHE A 1 309 ? 154.729 4.782 23.223 1.00 54.33 309 PHE A N 1
ATOM 2104 C CA . PHE A 1 309 ? 156.172 4.882 23.032 1.00 54.24 309 PHE A CA 1
ATOM 2105 C C . PHE A 1 309 ? 156.492 5.384 21.634 1.00 53.53 309 PHE A C 1
ATOM 2106 O O . PHE A 1 309 ? 157.343 6.273 21.465 1.00 52.31 309 PHE A O 1
ATOM 2114 N N . LEU A 1 310 ? 155.787 4.845 20.639 1.00 51.23 310 LEU A N 1
ATOM 2115 C CA . LEU A 1 310 ? 156.014 5.255 19.255 1.00 51.69 310 LEU A CA 1
ATOM 2116 C C . LEU A 1 310 ? 155.589 6.693 18.967 1.00 49.78 310 LEU A C 1
ATOM 2117 O O . LEU A 1 310 ? 156.212 7.350 18.138 1.00 50.75 310 LEU A O 1
ATOM 2122 N N . VAL A 1 311 ? 154.565 7.210 19.636 1.00 54.70 311 VAL A N 1
ATOM 2123 C CA . VAL A 1 311 ? 154.241 8.639 19.432 1.00 61.24 311 VAL A CA 1
ATOM 2124 C C . VAL A 1 311 ? 155.277 9.549 20.108 1.00 61.81 311 VAL A C 1
ATOM 2125 O O . VAL A 1 311 ? 155.701 10.538 19.517 1.00 60.04 311 VAL A O 1
ATOM 2129 N N . GLU A 1 312 ? 155.699 9.202 21.325 1.00 65.56 312 GLU A N 1
ATOM 2130 C CA . GLU A 1 312 ? 156.753 9.961 22.020 1.00 68.30 312 GLU A CA 1
ATOM 2131 C C . GLU A 1 312 ? 158.084 9.866 21.278 1.00 67.10 312 GLU A C 1
ATOM 2132 O O . GLU A 1 312 ? 158.901 10.784 21.339 1.00 68.08 312 GLU A O 1
ATOM 2138 N N . ASN A 1 313 ? 158.287 8.757 20.570 1.00 64.55 313 ASN A N 1
ATOM 2139 C CA . ASN A 1 313 ? 159.507 8.541 19.809 1.00 61.57 313 ASN A CA 1
ATOM 2140 C C . ASN A 1 313 ? 159.243 8.401 18.317 1.00 60.59 313 ASN A C 1
ATOM 2141 O O . ASN A 1 313 ? 159.266 7.302 17.768 1.00 57.08 313 ASN A O 1
ATOM 2146 N N . ALA A 1 314 ? 158.991 9.538 17.674 1.00 61.36 314 ALA A N 1
ATOM 2147 C CA . ALA A 1 314 ? 158.788 9.608 16.227 1.00 61.94 314 ALA A CA 1
ATOM 2148 C C . ALA A 1 314 ? 159.916 8.947 15.437 1.00 62.41 314 ALA A C 1
ATOM 2149 O O . ALA A 1 314 ? 159.677 8.351 14.379 1.00 63.23 314 ALA A O 1
ATOM 2151 N N . ASP A 1 315 ? 161.140 9.060 15.945 1.00 63.34 315 ASP A N 1
ATOM 2152 C CA . ASP A 1 315 ? 162.309 8.506 15.255 1.00 64.29 315 ASP A CA 1
ATOM 2153 C C . ASP A 1 315 ? 162.232 6.982 15.096 1.00 59.68 315 ASP A C 1
ATOM 2154 O O . ASP A 1 315 ? 162.516 6.464 14.020 1.00 60.16 315 ASP A O 1
ATOM 2159 N N . VAL A 1 316 ? 161.832 6.271 16.148 1.00 58.73 316 VAL A N 1
ATOM 2160 C CA . VAL A 1 316 ? 161.709 4.801 16.080 1.00 60.61 316 VAL A CA 1
ATOM 2161 C C . VAL A 1 316 ? 160.472 4.361 15.282 1.00 57.28 316 VAL A C 1
ATOM 2162 O O . VAL A 1 316 ? 160.453 3.277 14.696 1.00 51.10 316 VAL A O 1
ATOM 2166 N N . ALA A 1 317 ? 159.449 5.208 15.261 1.00 56.33 317 ALA A N 1
ATOM 2167 C CA . ALA A 1 317 ? 158.256 4.941 14.477 1.00 56.26 317 ALA A CA 1
ATOM 2168 C C . ALA A 1 317 ? 158.585 5.004 12.991 1.00 56.15 317 ALA A C 1
ATOM 2169 O O . ALA A 1 317 ? 158.120 4.164 12.214 1.00 54.36 317 ALA A O 1
ATOM 2171 N N . ASP A 1 318 ? 159.403 5.982 12.604 1.00 57.40 318 ASP A N 1
ATOM 2172 C CA . ASP A 1 318 ? 159.831 6.107 11.213 1.00 60.37 318 ASP A CA 1
ATOM 2173 C C . ASP A 1 318 ? 160.740 4.943 10.830 1.00 60.84 318 ASP A C 1
ATOM 2174 O O . ASP A 1 318 ? 160.660 4.421 9.716 1.00 61.99 318 ASP A O 1
ATOM 2179 N N . GLU A 1 319 ? 161.599 4.539 11.762 1.00 62.29 319 GLU A N 1
ATOM 2180 C CA . GLU A 1 319 ? 162.538 3.438 11.529 1.00 61.88 319 GLU A CA 1
ATOM 2181 C C . GLU A 1 319 ? 161.751 2.151 11.262 1.00 56.55 319 GLU A C 1
ATOM 2182 O O . GLU A 1 319 ? 161.990 1.455 10.265 1.00 53.16 319 GLU A O 1
ATOM 2188 N N . ILE A 1 320 ? 160.802 1.856 12.152 1.00 51.27 320 ILE A N 1
ATOM 2189 C CA . ILE A 1 320 ? 159.915 0.702 11.997 1.00 49.93 320 ILE A CA 1
ATOM 2190 C C . ILE A 1 320 ? 159.132 0.787 10.689 1.00 48.81 320 ILE A C 1
ATOM 2191 O O . ILE A 1 320 ? 159.040 -0.191 9.947 1.00 48.56 320 ILE A O 1
ATOM 2196 N N . GLU A 1 321 ? 158.576 1.958 10.411 1.00 50.47 321 GLU A N 1
ATOM 2197 C CA . GLU A 1 321 ? 157.850 2.169 9.167 1.00 53.51 321 GLU A CA 1
ATOM 2198 C C . GLU A 1 321 ? 158.758 1.927 7.970 1.00 53.60 321 GLU A C 1
ATOM 2199 O O . GLU A 1 321 ? 158.392 1.194 7.053 1.00 51.34 321 GLU A O 1
ATOM 2205 N N . LYS A 1 322 ? 159.936 2.546 7.985 1.00 56.52 322 LYS A N 1
ATOM 2206 C CA . LYS A 1 322 ? 160.939 2.343 6.931 1.00 59.50 322 LYS A CA 1
ATOM 2207 C C . LYS A 1 322 ? 161.213 0.858 6.703 1.00 59.07 322 LYS A C 1
ATOM 2208 O O . LYS A 1 322 ? 161.265 0.400 5.560 1.00 58.06 322 LYS A O 1
ATOM 2210 N N . LYS A 1 323 ? 161.363 0.107 7.791 1.00 59.58 323 LYS A N 1
ATOM 2211 C CA . LYS A 1 323 ? 161.716 -1.308 7.689 1.00 62.18 323 LYS A CA 1
ATOM 2212 C C . LYS A 1 323 ? 160.568 -2.194 7.211 1.00 60.97 323 LYS A C 1
ATOM 2213 O O . LYS A 1 323 ? 160.815 -3.179 6.523 1.00 60.99 323 LYS A O 1
ATOM 2217 N N . ILE A 1 324 ? 159.325 -1.860 7.565 1.00 60.24 324 ILE A N 1
ATOM 2218 C CA . ILE A 1 324 ? 158.165 -2.599 7.038 1.00 58.24 324 ILE A CA 1
ATOM 2219 C C . ILE A 1 324 ? 158.052 -2.395 5.522 1.00 58.11 324 ILE A C 1
ATOM 2220 O O . ILE A 1 324 ? 157.780 -3.341 4.777 1.00 54.12 324 ILE A O 1
ATOM 2225 N N . LYS A 1 325 ? 158.264 -1.158 5.080 1.00 59.41 325 LYS A N 1
ATOM 2226 C CA . LYS A 1 325 ? 158.065 -0.795 3.679 1.00 63.99 325 LYS A CA 1
ATOM 2227 C C . LYS A 1 325 ? 159.106 -1.413 2.765 1.00 68.84 325 LYS A C 1
ATOM 2228 O O . LYS A 1 325 ? 158.785 -1.769 1.635 1.00 72.85 325 LYS A O 1
ATOM 2234 N N . GLU A 1 326 ? 160.342 -1.534 3.249 1.00 73.03 326 GLU A N 1
ATOM 2235 C CA . GLU A 1 326 ? 161.425 -2.123 2.454 1.00 73.91 326 GLU A CA 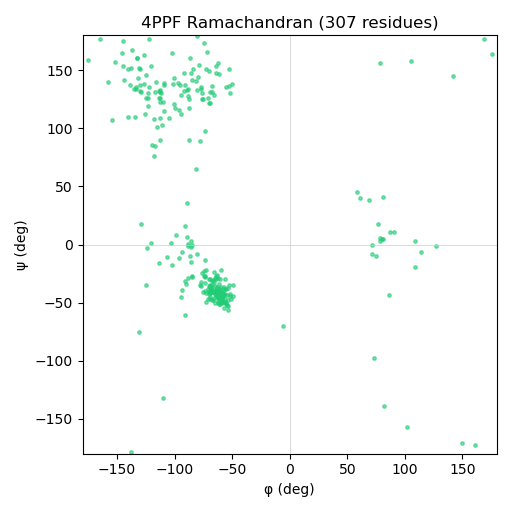1
ATOM 2236 C C . GLU A 1 326 ? 161.295 -3.645 2.415 1.00 69.76 326 GLU A C 1
ATOM 2237 O O . GLU A 1 326 ? 161.584 -4.266 1.397 1.00 69.00 326 GLU A O 1
ATOM 2243 N N . LYS A 1 327 ? 160.837 -4.243 3.512 1.00 67.93 327 LYS A N 1
ATOM 2244 C CA . LYS A 1 327 ? 160.678 -5.696 3.571 1.00 69.04 327 LYS A CA 1
ATOM 2245 C C . LYS A 1 327 ? 159.707 -6.243 2.511 1.00 73.61 327 LYS A C 1
ATOM 2246 O O . LYS A 1 327 ? 159.773 -7.421 2.158 1.00 77.84 327 LYS A O 1
ATOM 2252 N N . LEU A 1 328 ? 158.813 -5.392 2.008 1.00 78.64 328 LEU A N 1
ATOM 2253 C CA . LEU A 1 328 ? 157.912 -5.760 0.906 1.00 78.40 328 LEU A CA 1
ATOM 2254 C C . LEU A 1 328 ? 157.786 -4.614 -0.114 1.00 77.62 328 LEU A C 1
ATOM 2255 O O . LEU A 1 328 ? 158.442 -3.587 0.026 1.00 75.23 328 LEU A O 1
ATOM 2260 N N . GLY A 1 329 ? 156.975 -4.815 -1.152 1.00 78.44 329 GLY A N 1
ATOM 2261 C CA . GLY A 1 329 ? 156.720 -3.803 -2.196 1.00 78.13 329 GLY A CA 1
ATOM 2262 C C . GLY A 1 329 ? 157.317 -2.412 -2.014 1.00 76.39 329 GLY A C 1
ATOM 2263 O O . GLY A 1 329 ? 158.221 -2.026 -2.748 1.00 77.73 329 GLY A O 1
ATOM 2264 N N . ILE A 1 330 ? 156.801 -1.652 -1.050 1.00 74.47 330 ILE A N 1
ATOM 2265 C CA . ILE A 1 330 ? 157.263 -0.285 -0.808 1.00 74.84 330 ILE A CA 1
ATOM 2266 C C . ILE A 1 330 ? 156.489 0.353 0.339 1.00 77.90 330 ILE A C 1
ATOM 2267 O O . ILE A 1 330 ? 155.277 0.168 0.459 1.00 77.38 330 ILE A O 1
#

GO terms:
  GO:0000150 DNA strand exchange activity (F, IDA)
  GO:0000287 magnesium ion binding (F, IDA)
  GO:0005524 ATP binding (F, IDA)
  GO:0008094 ATP-dependent activity, acting on DNA (F, IDA)
  GO:0042148 DNA strand invasion (P, IDA)
  GO:0003697 single-stranded DNA binding (F, IDA)
  GO:0030145 manganese ion binding (F, IDA)
  GO:0016887 ATP hydrolysis activity (F, IDA)
  GO:0004520 DNA endonuclease activity (F, IDA)
  GO:0046677 response to antibiotic (P, IEP)
  GO:0006974 DNA damage response (P, IEP)
  GO:0006974 DNA damage response (P, IGI)
  GO:0000725 recombinational repair (P, IMP)
  GO:0009650 UV protection (P, IMP)
  GO:0005515 protein binding (F, IPI)

Nearest PDB structures (foldseek):
  4ppf-assembly1_A  TM=1.003E+00  e=7.223E-69  Mycobacterium tuberculosis
  4pqr-assembly1_A  TM=9.994E-01  e=5.205E-64  Mycobacterium tuberculosis
  1g18-assembly1_A  TM=9.909E-01  e=3.236E-56  Mycobacterium tuberculosis
  1ubf-assembly1_A  TM=9.709E-01  e=3.907E-54  Mycolicibacterium smegmatis
  2zrg-assembly1_A  TM=9.696E-01  e=6.602E-53  Mycolicibacterium smegmatis MC2 155